Protein AF-A0A4Q3VGD2-F1 (afdb_monomer)

Sequence (176 aa):
MASGWFVARAGSGTGAAPGGQLGGGQAGMRIAYILAPRQRISLFGRVTAPLANKGGEAAIGIEWQPGQAPIRLAVERRIGMDGAPGGVGAGIVAGLYHETRGFHIDGYGQTGAIVRHRIDPYADGAIRITRAIKPGLSLGAGAWGGAQRGAERLDIGPSATLALGRLRLSLDCGIM

Secondary structure (DSSP, 8-state):
-EE---B----------TT--SSS-EEEEEEEEEEETTTTEEEEEEEEEESSSS--EEEEEEEE--TT-SEEEEEEEEEE-TT---EEEEEEEEEEEEEETTEEEEEEEEEEEEESSSEEEEEEEEEEEEEEEETTEEEEEEEEEEEETTEEEEEEEEEEEEEETTEEEEEE----

Solvent-accessible surface area (backbone atoms only — not comparable to full-atom values): 9058 Å² total; per-residue (Å²): 95,79,53,76,53,77,50,84,43,93,46,92,52,80,76,67,55,92,58,58,80,67,55,46,30,32,45,44,40,39,40,38,43,71,76,36,74,93,67,37,28,27,41,36,40,38,42,39,34,46,71,87,54,86,37,28,39,36,35,43,31,45,36,36,29,64,86,86,54,63,40,35,41,37,42,30,45,39,43,34,33,81,86,17,61,48,33,42,35,40,35,42,38,37,55,49,76,49,76,55,98,71,32,42,36,43,33,37,42,34,39,35,38,33,41,55,100,55,79,44,50,38,38,37,37,38,41,35,46,30,29,72,80,47,94,48,32,26,43,40,36,32,40,38,35,39,38,39,78,85,41,72,49,70,30,44,34,50,30,39,36,42,50,59,90,92,45,77,47,75,50,74,49,65,78,102

pLDDT: mean 78.04, std 16.74, range [25.31, 94.0]

Radius of gyration: 16.74 Å; Cα contacts (8 Å, |Δi|>4): 461; chains: 1; bounding box: 42×38×44 Å

Nearest PDB structures (foldseek):
  4n74-assembly1_A  TM=5.539E-01  e=1.854E-01  Escherichia coli BW2952
  3njt-assembly1_A  TM=5.105E-01  e=1.854E-01  Bordetella pertussis
  1e54-assembly1_A  TM=5.239E-01  e=5.874E-01  Delftia acidovorans
  3ohn-assembly1_A  TM=4.083E-01  e=2.483E+00  Escherichia coli

Mean predicted aligned error: 8.62 Å

Structure (mmCIF, N/CA/C/O backbone):
data_AF-A0A4Q3VGD2-F1
#
_entry.id   AF-A0A4Q3VGD2-F1
#
loop_
_atom_site.group_PDB
_atom_site.id
_atom_site.type_symbol
_atom_site.label_atom_id
_atom_site.label_alt_id
_atom_site.label_comp_id
_atom_site.label_asym_id
_atom_site.label_entity_id
_atom_site.label_seq_id
_atom_site.pdbx_PDB_ins_code
_atom_site.Cartn_x
_atom_site.Cartn_y
_atom_site.Cartn_z
_atom_site.occupancy
_atom_site.B_iso_or_equiv
_atom_site.auth_seq_id
_atom_site.auth_comp_id
_atom_site.auth_asym_id
_atom_site.auth_atom_id
_atom_site.pdbx_PDB_model_num
ATOM 1 N N . MET A 1 1 ? -0.259 15.768 0.387 1.00 47.81 1 MET A N 1
ATOM 2 C CA . MET A 1 1 ? -0.301 15.200 1.752 1.00 47.81 1 MET A CA 1
ATOM 3 C C . MET A 1 1 ? 0.811 14.164 1.838 1.00 47.81 1 MET A C 1
ATOM 5 O O . MET A 1 1 ? 0.775 13.209 1.076 1.00 47.81 1 MET A O 1
ATOM 9 N N . ALA A 1 2 ? 1.825 14.356 2.683 1.00 46.34 2 ALA A N 1
ATOM 10 C CA . ALA A 1 2 ? 2.907 13.375 2.829 1.00 46.34 2 ALA A CA 1
ATOM 11 C C . ALA A 1 2 ? 2.485 12.251 3.793 1.00 46.34 2 ALA A C 1
ATOM 13 O O . ALA A 1 2 ? 1.881 12.536 4.825 1.00 46.34 2 ALA A O 1
ATOM 14 N N . SER A 1 3 ? 2.778 10.990 3.458 1.00 50.53 3 SER A N 1
ATOM 15 C CA . SER A 1 3 ? 2.403 9.816 4.260 1.00 50.53 3 SER A CA 1
ATOM 16 C C . SER A 1 3 ? 3.556 8.806 4.302 1.00 50.53 3 SER A C 1
ATOM 18 O O . SER A 1 3 ? 3.701 7.990 3.394 1.00 50.53 3 SER A O 1
ATOM 20 N N . GLY A 1 4 ? 4.381 8.848 5.346 1.00 45.44 4 GLY A N 1
ATOM 21 C CA . GLY A 1 4 ? 5.405 7.826 5.573 1.00 45.44 4 GLY A CA 1
ATOM 22 C C . GLY A 1 4 ? 4.794 6.555 6.160 1.00 45.44 4 GLY A C 1
ATOM 23 O O . GLY A 1 4 ? 3.881 6.633 6.979 1.00 45.44 4 GLY A O 1
ATOM 24 N N . TRP A 1 5 ? 5.299 5.392 5.762 1.00 53.91 5 TRP A N 1
ATOM 25 C CA . TRP A 1 5 ? 4.995 4.126 6.421 1.00 53.91 5 TRP A CA 1
ATOM 26 C C . TRP A 1 5 ? 6.281 3.323 6.561 1.00 53.91 5 TRP A C 1
ATOM 28 O O . TRP A 1 5 ? 7.105 3.307 5.656 1.00 53.91 5 TRP A O 1
ATOM 38 N N . PHE A 1 6 ? 6.448 2.665 7.700 1.00 45.19 6 PHE A N 1
ATOM 39 C CA . PHE A 1 6 ? 7.583 1.799 7.989 1.00 45.19 6 PHE A CA 1
ATOM 40 C C . PHE A 1 6 ? 7.041 0.405 8.293 1.00 45.19 6 PHE A C 1
ATOM 42 O O . PHE A 1 6 ? 6.129 0.277 9.108 1.00 45.19 6 PHE A O 1
ATOM 49 N N . VAL A 1 7 ? 7.562 -0.629 7.628 1.00 51.75 7 VAL A N 1
ATOM 50 C CA . VAL A 1 7 ? 7.104 -2.016 7.809 1.00 51.75 7 VAL A CA 1
ATOM 51 C C . VAL A 1 7 ? 8.306 -2.915 8.081 1.00 51.75 7 VAL A C 1
ATOM 53 O O . VAL A 1 7 ? 8.875 -3.537 7.189 1.00 51.75 7 VAL A O 1
ATOM 56 N N . ALA A 1 8 ? 8.676 -3.045 9.351 1.00 44.56 8 ALA A N 1
ATOM 57 C CA . ALA A 1 8 ? 9.579 -4.109 9.767 1.00 44.56 8 ALA A CA 1
ATOM 58 C C . ALA A 1 8 ? 8.779 -5.410 9.919 1.00 44.56 8 ALA A C 1
ATOM 60 O O . ALA A 1 8 ? 7.970 -5.542 10.834 1.00 44.56 8 ALA A O 1
ATOM 61 N N . ARG A 1 9 ? 8.996 -6.372 9.017 1.00 49.00 9 ARG A N 1
ATOM 62 C CA . ARG A 1 9 ? 8.502 -7.748 9.166 1.00 49.00 9 ARG A CA 1
ATOM 63 C C . ARG A 1 9 ? 9.677 -8.661 9.499 1.00 49.00 9 ARG A C 1
ATOM 65 O O . ARG A 1 9 ? 10.625 -8.745 8.722 1.00 49.00 9 ARG A O 1
ATOM 72 N N . ALA A 1 10 ? 9.616 -9.319 10.656 1.00 34.38 10 ALA A N 1
ATOM 73 C CA . ALA A 1 10 ? 10.522 -10.411 10.986 1.00 34.38 10 ALA A CA 1
ATOM 74 C C . ALA A 1 10 ? 10.084 -11.636 10.174 1.00 34.38 10 ALA A C 1
ATOM 76 O O . ALA A 1 10 ? 9.013 -12.188 10.401 1.00 34.38 10 ALA A O 1
ATOM 77 N N . GLY A 1 11 ? 10.872 -12.007 9.171 1.00 34.72 11 GLY A N 1
ATOM 78 C CA . GLY A 1 11 ? 10.614 -13.170 8.334 1.00 34.72 11 GLY A CA 1
ATOM 79 C C . GLY A 1 11 ? 11.902 -13.630 7.672 1.00 34.72 11 GLY A C 1
ATOM 80 O O . GLY A 1 11 ? 12.603 -12.838 7.042 1.00 34.72 11 GLY A O 1
ATOM 81 N N . SER A 1 12 ? 12.221 -14.911 7.827 1.00 31.58 12 SER A N 1
ATOM 82 C CA . SER A 1 12 ? 13.323 -15.598 7.152 1.00 31.58 12 SER A CA 1
ATOM 83 C C . SER A 1 12 ? 12.895 -16.060 5.753 1.00 31.58 12 SER A C 1
ATOM 85 O O . SER A 1 12 ? 12.980 -17.241 5.430 1.00 31.58 12 SER A O 1
ATOM 87 N N . GLY A 1 13 ? 12.372 -15.144 4.931 1.00 29.75 13 GLY A N 1
ATOM 88 C CA . GLY A 1 13 ? 11.980 -15.453 3.557 1.00 29.75 13 GLY A CA 1
ATOM 89 C C . GLY A 1 13 ? 13.202 -15.538 2.641 1.00 29.75 13 GLY A C 1
ATOM 90 O O . GLY A 1 13 ? 13.803 -14.510 2.312 1.00 29.75 13 GLY A O 1
ATOM 91 N N . THR A 1 14 ? 13.565 -16.755 2.238 1.00 28.91 14 THR A N 1
ATOM 92 C CA . THR A 1 14 ? 14.572 -17.068 1.217 1.00 28.91 14 THR A CA 1
ATOM 93 C C . THR A 1 14 ? 13.943 -17.126 -0.187 1.00 28.91 14 THR A C 1
ATOM 95 O O . THR A 1 14 ? 13.116 -17.985 -0.463 1.00 28.91 14 THR A O 1
ATOM 98 N N . GLY A 1 15 ? 14.411 -16.250 -1.093 1.00 28.72 15 GLY A N 1
ATOM 99 C CA . GLY A 1 15 ? 14.310 -16.371 -2.566 1.00 28.72 15 GLY A CA 1
ATOM 100 C C . GLY A 1 15 ? 13.007 -15.893 -3.244 1.00 28.72 15 GLY A C 1
ATOM 101 O O . GLY A 1 15 ? 11.970 -15.791 -2.610 1.00 28.72 15 GLY A O 1
ATOM 102 N N . ALA A 1 16 ? 12.960 -15.578 -4.547 1.00 32.38 16 ALA A N 1
ATOM 103 C CA . ALA A 1 16 ? 14.003 -15.387 -5.560 1.00 32.38 16 ALA A CA 1
ATOM 104 C C . ALA A 1 16 ? 13.399 -14.699 -6.813 1.00 32.38 16 ALA A C 1
ATOM 106 O O . ALA A 1 16 ? 12.636 -15.307 -7.555 1.00 32.38 16 ALA A O 1
ATOM 107 N N . ALA A 1 17 ? 13.771 -13.442 -7.069 1.00 25.31 17 ALA A N 1
ATOM 108 C CA . ALA A 1 17 ? 13.751 -12.793 -8.386 1.00 25.31 17 ALA A CA 1
ATOM 109 C C . ALA A 1 17 ? 14.705 -11.583 -8.330 1.00 25.31 17 ALA A C 1
ATOM 111 O O . ALA A 1 17 ? 14.801 -10.953 -7.269 1.00 25.31 17 ALA A O 1
ATOM 112 N N . PRO A 1 18 ? 15.417 -11.214 -9.414 1.00 26.66 18 PRO A N 1
ATOM 113 C CA . PRO A 1 18 ? 16.214 -9.992 -9.421 1.00 26.66 18 PRO A CA 1
ATOM 114 C C . PRO A 1 18 ? 15.287 -8.794 -9.160 1.00 26.66 18 PRO A C 1
ATOM 116 O O . PRO A 1 18 ? 14.438 -8.473 -9.990 1.00 26.66 18 PRO A O 1
ATOM 119 N N . GLY A 1 19 ? 15.424 -8.146 -8.001 1.00 37.56 19 GLY A N 1
ATOM 120 C CA . GLY A 1 19 ? 14.721 -6.895 -7.689 1.00 37.56 19 GLY A CA 1
ATOM 121 C C . GLY A 1 19 ? 13.425 -6.975 -6.884 1.00 37.56 19 GLY A C 1
ATOM 122 O O . GLY A 1 19 ? 12.655 -6.020 -6.940 1.00 37.56 19 GLY A O 1
ATOM 123 N N . GLY A 1 20 ? 13.153 -8.046 -6.136 1.00 41.47 20 GLY A N 1
ATOM 124 C CA . GLY A 1 20 ? 11.999 -8.042 -5.231 1.00 41.47 20 GLY A CA 1
ATOM 125 C C . GLY A 1 20 ? 12.058 -9.118 -4.159 1.00 41.47 20 GLY A C 1
ATOM 126 O O . GLY A 1 20 ? 11.982 -10.304 -4.466 1.00 41.47 20 GLY A O 1
ATOM 127 N N . GLN A 1 21 ? 12.153 -8.705 -2.893 1.00 46.84 21 GLN A N 1
ATOM 128 C CA . GLN A 1 21 ? 11.996 -9.607 -1.754 1.00 46.84 21 GLN A CA 1
ATOM 129 C C . GLN A 1 21 ? 10.523 -9.629 -1.328 1.00 46.84 21 GLN A C 1
ATOM 131 O O . GLN A 1 21 ? 10.002 -8.621 -0.850 1.00 46.84 21 GLN A O 1
ATOM 136 N N . LEU A 1 22 ? 9.866 -10.781 -1.471 1.00 48.88 22 LEU A N 1
ATOM 137 C CA . LEU A 1 22 ? 8.623 -11.077 -0.763 1.00 48.88 22 LEU A CA 1
ATOM 138 C C . LEU A 1 22 ? 8.994 -11.692 0.588 1.00 48.88 22 LEU A C 1
ATOM 140 O O . LEU A 1 22 ? 9.633 -12.736 0.648 1.00 48.88 22 LEU A O 1
ATOM 144 N N . GLY A 1 23 ? 8.621 -11.028 1.682 1.00 46.47 23 GLY A N 1
ATOM 145 C CA . GLY A 1 23 ? 8.708 -11.624 3.016 1.00 46.47 23 GLY A CA 1
ATOM 146 C C . GLY A 1 23 ? 9.955 -11.345 3.859 1.00 46.47 23 GLY A C 1
ATOM 147 O O . GLY A 1 23 ? 10.091 -11.971 4.906 1.00 46.47 23 GLY A O 1
ATOM 148 N N . GLY A 1 24 ? 10.816 -10.404 3.459 1.00 56.59 24 GLY A N 1
ATOM 149 C CA . GLY A 1 24 ? 11.869 -9.851 4.323 1.00 56.59 24 GLY A CA 1
ATOM 150 C C . GLY A 1 24 ? 11.514 -8.479 4.891 1.00 56.59 24 GLY A C 1
ATOM 151 O O . GLY A 1 24 ? 10.606 -7.807 4.400 1.00 56.59 24 GLY A O 1
ATOM 152 N N . GLY A 1 25 ? 12.246 -8.046 5.918 1.00 63.41 25 GLY A N 1
ATOM 153 C CA . GLY A 1 25 ? 12.090 -6.709 6.487 1.00 63.41 25 GLY A CA 1
ATOM 154 C C . GLY A 1 25 ? 12.463 -5.616 5.478 1.00 63.41 25 GLY A C 1
ATOM 155 O O . GLY A 1 25 ? 13.516 -5.694 4.843 1.00 63.41 25 GLY A O 1
ATOM 156 N N . GLN A 1 26 ? 11.612 -4.597 5.328 1.00 67.88 26 GLN A N 1
ATOM 157 C CA . GLN A 1 26 ? 11.801 -3.506 4.367 1.00 67.88 26 GLN A CA 1
ATOM 158 C C . GLN A 1 26 ? 11.498 -2.153 5.013 1.00 67.88 26 GLN A C 1
ATOM 160 O O . GLN A 1 26 ? 10.494 -1.977 5.695 1.00 67.88 26 GLN A O 1
ATOM 165 N N . ALA A 1 27 ? 12.343 -1.163 4.763 1.00 71.75 27 ALA A N 1
ATOM 166 C CA . ALA A 1 27 ? 12.047 0.223 5.094 1.00 71.75 27 ALA A CA 1
ATOM 167 C C . ALA A 1 27 ? 11.558 0.947 3.841 1.00 71.75 27 ALA A C 1
ATOM 169 O O . ALA A 1 27 ? 12.038 0.690 2.736 1.00 71.75 27 ALA A O 1
ATOM 170 N N . GLY A 1 28 ? 10.614 1.868 4.000 1.00 73.38 28 GLY A N 1
ATOM 171 C CA . GLY A 1 28 ? 10.108 2.642 2.881 1.00 73.38 28 GLY A CA 1
ATOM 172 C C . GLY A 1 28 ? 9.639 4.028 3.278 1.00 73.38 28 GLY A C 1
ATOM 173 O O . GLY A 1 28 ? 9.420 4.336 4.445 1.00 73.38 28 GLY A O 1
ATOM 174 N N . MET A 1 29 ? 9.494 4.882 2.278 1.00 76.81 29 MET A N 1
ATOM 175 C CA . MET A 1 29 ? 8.855 6.182 2.393 1.00 76.81 29 MET A CA 1
ATOM 176 C C . MET A 1 29 ? 8.022 6.414 1.142 1.00 76.81 29 MET A C 1
ATOM 178 O O . MET A 1 29 ? 8.460 6.105 0.035 1.00 76.81 29 MET A O 1
ATOM 182 N N . ARG A 1 30 ? 6.833 6.996 1.309 1.00 81.69 30 ARG A N 1
ATOM 183 C CA . ARG A 1 30 ? 5.980 7.424 0.203 1.00 81.69 30 ARG A CA 1
ATOM 184 C C . ARG A 1 30 ? 5.532 8.865 0.414 1.00 81.69 30 ARG A C 1
ATOM 186 O O . ARG A 1 30 ? 5.159 9.273 1.508 1.00 81.69 30 ARG A O 1
ATOM 193 N N . ILE A 1 31 ? 5.536 9.649 -0.648 1.00 79.62 31 ILE A N 1
ATOM 194 C CA . ILE A 1 31 ? 5.048 11.026 -0.655 1.00 79.62 31 ILE A CA 1
ATOM 195 C C . ILE A 1 31 ? 4.028 11.133 -1.778 1.00 79.62 31 ILE A C 1
ATOM 197 O O . ILE A 1 31 ? 4.290 10.661 -2.878 1.00 79.62 31 ILE A O 1
ATOM 201 N N . ALA A 1 32 ? 2.872 11.740 -1.505 1.00 83.75 32 ALA A N 1
ATOM 202 C CA . ALA A 1 32 ? 1.851 11.992 -2.513 1.00 83.75 32 ALA A CA 1
ATOM 203 C C . ALA A 1 32 ? 1.429 13.467 -2.544 1.00 83.75 32 ALA A C 1
ATOM 205 O O . ALA A 1 32 ? 1.188 14.118 -1.519 1.00 83.75 32 ALA A O 1
ATOM 206 N N . TYR A 1 33 ? 1.298 13.993 -3.750 1.00 84.94 33 TYR A N 1
ATOM 207 C CA . TYR A 1 33 ? 0.853 15.342 -4.037 1.00 84.94 33 TYR A CA 1
ATOM 208 C C . TYR A 1 33 ? -0.426 15.282 -4.868 1.00 84.94 33 TYR A C 1
ATOM 210 O O . TYR A 1 33 ? -0.453 14.654 -5.922 1.00 84.94 33 TYR A O 1
ATOM 218 N N . ILE A 1 34 ? -1.497 15.912 -4.385 1.00 88.50 34 ILE A N 1
ATOM 219 C CA . ILE A 1 34 ? -2.777 15.935 -5.098 1.00 88.50 34 ILE A CA 1
ATOM 220 C C . ILE A 1 34 ? -2.643 16.964 -6.217 1.00 88.50 34 ILE A C 1
ATOM 222 O O . ILE A 1 34 ? -2.565 18.157 -5.939 1.00 88.50 34 ILE A O 1
ATOM 226 N N . LEU A 1 35 ? -2.607 16.494 -7.462 1.00 90.19 35 LEU A N 1
ATOM 227 C CA . LEU A 1 35 ? -2.440 17.349 -8.634 1.00 90.19 35 LEU A CA 1
ATOM 228 C C . LEU A 1 35 ? -3.776 17.962 -9.059 1.00 90.19 35 LEU A C 1
ATOM 230 O O . LEU A 1 35 ? -3.855 19.147 -9.364 1.00 90.19 35 LEU A O 1
ATOM 234 N N . ALA A 1 36 ? -4.836 17.152 -9.049 1.00 91.38 36 ALA A N 1
ATOM 235 C CA . ALA A 1 36 ? -6.164 17.571 -9.476 1.00 91.38 36 ALA A CA 1
ATOM 236 C C . ALA A 1 36 ? -7.217 17.027 -8.492 1.00 91.38 36 ALA A C 1
ATOM 238 O O . ALA A 1 36 ? -7.687 15.897 -8.652 1.00 91.38 36 ALA A O 1
ATOM 239 N N . PRO A 1 37 ? -7.586 17.794 -7.444 1.00 86.88 37 PRO A N 1
ATOM 240 C CA . PRO A 1 37 ? -8.462 17.314 -6.372 1.00 86.88 37 PRO A CA 1
ATOM 241 C C . PRO A 1 37 ? -9.861 16.907 -6.847 1.00 86.88 37 PRO A C 1
ATOM 243 O O . PRO A 1 37 ? -10.397 15.907 -6.375 1.00 86.88 37 PRO A O 1
ATOM 246 N N . ARG A 1 38 ? -10.441 17.645 -7.808 1.00 89.81 38 ARG A N 1
ATOM 247 C CA . ARG A 1 38 ? -11.770 17.344 -8.375 1.00 89.81 38 ARG A CA 1
ATOM 248 C C . ARG A 1 38 ? -11.777 16.020 -9.142 1.00 89.81 38 ARG A C 1
ATOM 250 O O . ARG A 1 38 ? -12.729 15.258 -9.041 1.00 89.81 38 ARG A O 1
ATOM 257 N N . GLN A 1 39 ? -10.696 15.742 -9.865 1.00 90.31 39 GLN A N 1
ATOM 258 C CA . GLN A 1 39 ? -10.491 14.526 -10.653 1.00 90.31 39 GLN A CA 1
ATOM 259 C C . GLN A 1 39 ? -9.850 13.393 -9.836 1.00 90.31 39 GLN A C 1
ATOM 261 O O . GLN A 1 39 ? -9.703 12.284 -10.345 1.00 90.31 39 GLN A O 1
ATOM 266 N N . ARG A 1 40 ? -9.465 13.670 -8.581 1.00 88.38 40 ARG A N 1
ATOM 267 C CA . ARG A 1 40 ? -8.776 12.753 -7.660 1.00 88.38 40 ARG A CA 1
ATOM 268 C C . ARG A 1 40 ? -7.521 12.127 -8.271 1.00 88.38 40 ARG A C 1
ATOM 270 O O . ARG A 1 40 ? -7.273 10.930 -8.129 1.00 88.38 40 ARG A O 1
ATOM 277 N N . ILE A 1 41 ? -6.733 12.961 -8.945 1.00 90.38 41 ILE A N 1
ATOM 278 C CA . ILE A 1 41 ? -5.438 12.583 -9.513 1.00 90.38 41 ILE A CA 1
ATOM 279 C C . ILE A 1 41 ? -4.332 13.065 -8.577 1.00 90.38 41 ILE A C 1
ATOM 281 O O . ILE A 1 41 ? -4.328 14.225 -8.151 1.00 90.38 41 ILE A O 1
ATOM 285 N N . SER A 1 42 ? -3.390 12.180 -8.262 1.00 89.00 42 SER A N 1
ATOM 286 C CA . SER A 1 42 ? -2.231 12.473 -7.417 1.00 89.00 42 SER A CA 1
ATOM 287 C C . SER A 1 42 ? -0.941 11.998 -8.072 1.00 89.00 42 SER A C 1
ATOM 289 O O . SER A 1 42 ? -0.905 10.933 -8.673 1.00 89.00 42 SER A O 1
ATOM 291 N N . LEU A 1 43 ? 0.131 12.765 -7.917 1.00 89.88 43 LEU A N 1
ATOM 292 C CA . LEU A 1 43 ? 1.490 12.305 -8.174 1.00 89.88 43 LEU A CA 1
ATOM 293 C C . LEU A 1 43 ? 2.028 11.674 -6.890 1.00 89.88 43 LEU A C 1
ATOM 295 O O . LEU A 1 43 ? 1.798 12.209 -5.805 1.00 89.88 43 LEU A O 1
ATOM 299 N N . PHE A 1 44 ? 2.765 10.577 -6.983 1.00 86.38 44 PHE A N 1
ATOM 300 C CA . PHE A 1 44 ? 3.460 10.007 -5.841 1.00 86.38 44 PHE A CA 1
ATOM 301 C C . PHE A 1 44 ? 4.905 9.657 -6.171 1.00 86.38 44 PHE A C 1
ATOM 303 O O . PHE A 1 44 ? 5.241 9.308 -7.298 1.00 86.38 44 PHE A O 1
ATOM 310 N N . GLY A 1 45 ? 5.749 9.733 -5.150 1.00 85.19 45 GLY A N 1
ATOM 311 C CA . GLY A 1 45 ? 7.092 9.176 -5.142 1.00 85.19 45 GLY A CA 1
ATOM 312 C C . GLY A 1 45 ? 7.215 8.193 -3.987 1.00 85.19 45 GLY A C 1
ATOM 313 O O . GLY A 1 45 ? 6.677 8.439 -2.905 1.00 85.19 45 GLY A O 1
ATOM 314 N N . ARG A 1 46 ? 7.909 7.079 -4.193 1.00 84.06 46 ARG A N 1
ATOM 315 C CA . ARG A 1 46 ? 8.253 6.138 -3.129 1.00 84.06 46 ARG A CA 1
ATOM 316 C C . ARG A 1 46 ? 9.700 5.699 -3.234 1.00 84.06 46 ARG A C 1
ATOM 318 O O . ARG A 1 46 ? 10.243 5.600 -4.326 1.00 84.06 46 ARG A O 1
ATOM 325 N N . VAL A 1 47 ? 10.291 5.408 -2.090 1.00 83.75 47 VAL A N 1
ATOM 326 C CA . VAL A 1 47 ? 11.594 4.762 -1.974 1.00 83.75 47 VAL A CA 1
ATOM 327 C C . VAL A 1 47 ? 11.426 3.601 -1.014 1.00 83.75 47 VAL A C 1
ATOM 329 O O . VAL A 1 47 ? 10.796 3.75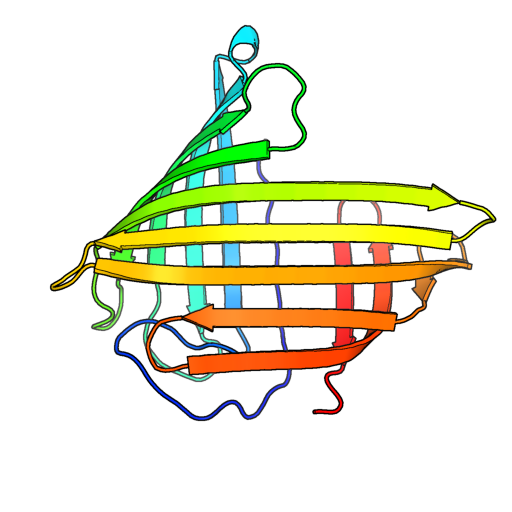6 0.029 1.00 83.75 47 VAL A O 1
ATOM 332 N N . THR A 1 48 ? 11.951 2.443 -1.377 1.00 79.31 48 THR A N 1
ATOM 333 C CA . THR A 1 48 ? 11.908 1.218 -0.581 1.00 79.31 48 THR A CA 1
ATOM 334 C C . THR A 1 48 ? 13.281 0.571 -0.586 1.00 79.31 48 THR A C 1
ATOM 336 O O . THR A 1 48 ? 13.898 0.462 -1.643 1.00 79.31 48 THR A O 1
ATOM 339 N N . ALA A 1 49 ? 13.753 0.132 0.575 1.00 78.69 49 ALA A N 1
ATOM 340 C CA . ALA A 1 49 ? 15.026 -0.549 0.740 1.00 78.69 49 ALA A CA 1
ATOM 341 C C . ALA A 1 49 ? 14.842 -1.810 1.605 1.00 78.69 49 ALA A C 1
ATOM 343 O O . ALA A 1 49 ? 14.205 -1.737 2.662 1.00 78.69 49 ALA A O 1
ATOM 344 N N . PRO A 1 50 ? 15.377 -2.968 1.185 1.00 73.75 50 PRO A N 1
ATOM 345 C CA . PRO A 1 50 ? 15.468 -4.136 2.052 1.00 73.75 50 PRO A CA 1
ATOM 346 C C . PRO A 1 50 ? 16.385 -3.852 3.252 1.00 73.75 50 PRO A C 1
ATOM 348 O O . PRO A 1 50 ? 17.391 -3.164 3.120 1.00 73.75 50 PRO A O 1
ATOM 351 N N . LEU A 1 51 ? 16.033 -4.374 4.432 1.00 70.44 51 LEU A N 1
ATOM 352 C CA . LEU A 1 51 ? 16.797 -4.150 5.669 1.00 70.44 51 LEU A CA 1
ATOM 353 C C . LEU A 1 51 ? 18.055 -5.027 5.769 1.00 70.44 51 LEU A C 1
ATOM 355 O O . LEU A 1 51 ? 19.019 -4.629 6.413 1.00 70.44 51 LEU A O 1
ATOM 359 N N . ALA A 1 52 ? 18.040 -6.219 5.167 1.00 66.56 52 ALA A N 1
ATOM 360 C CA . ALA A 1 52 ? 19.117 -7.209 5.301 1.00 66.56 52 ALA A CA 1
ATOM 361 C C . ALA A 1 52 ? 19.9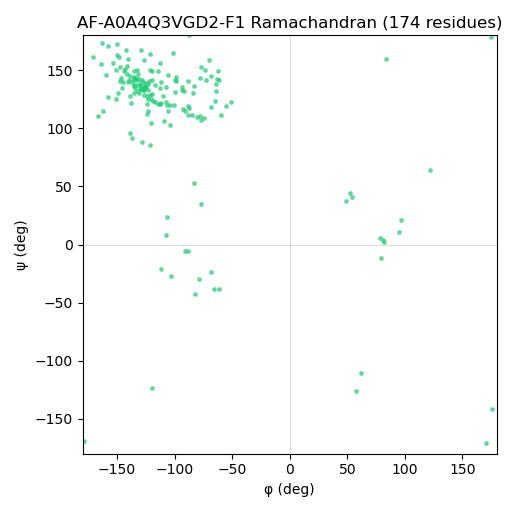18 -7.449 4.009 1.00 66.56 52 ALA A C 1
ATOM 363 O O . ALA A 1 52 ? 21.041 -7.939 4.064 1.00 66.56 52 ALA A O 1
ATOM 364 N N . ASN A 1 53 ? 19.353 -7.116 2.847 1.00 66.56 53 ASN A N 1
ATOM 365 C CA . ASN A 1 53 ? 19.934 -7.406 1.535 1.00 66.56 53 ASN A CA 1
ATOM 366 C C . ASN A 1 53 ? 20.156 -6.114 0.740 1.00 66.56 53 ASN A C 1
ATOM 368 O O . ASN A 1 53 ? 19.572 -5.080 1.052 1.00 66.56 53 ASN A O 1
ATOM 372 N N . LYS A 1 54 ? 20.968 -6.182 -0.321 1.00 66.31 54 LYS A N 1
ATOM 373 C CA . LYS A 1 54 ? 21.076 -5.109 -1.325 1.00 66.31 54 LYS A CA 1
ATOM 374 C C . LYS A 1 54 ? 19.867 -5.139 -2.271 1.00 66.31 54 LYS A C 1
ATOM 376 O O . LYS A 1 54 ? 19.297 -6.206 -2.492 1.00 66.31 54 LYS A O 1
ATOM 381 N N . GLY A 1 55 ? 19.505 -3.990 -2.848 1.00 68.75 55 GLY A N 1
ATOM 382 C CA . GLY A 1 55 ? 18.460 -3.898 -3.878 1.00 68.75 55 GLY A CA 1
ATOM 383 C C . GLY A 1 55 ? 17.311 -2.960 -3.519 1.00 68.75 55 GLY A C 1
ATOM 384 O O . GLY A 1 55 ? 16.171 -3.400 -3.364 1.00 68.75 55 GLY A O 1
ATOM 385 N N . GLY A 1 56 ? 17.606 -1.666 -3.382 1.00 76.62 56 GLY A N 1
ATOM 386 C CA . GLY A 1 56 ? 16.577 -0.639 -3.222 1.00 76.62 56 GLY A CA 1
ATOM 387 C C . GLY A 1 56 ? 15.763 -0.411 -4.500 1.00 76.62 56 GLY A C 1
ATOM 388 O O . GLY A 1 56 ? 16.208 -0.689 -5.609 1.00 76.62 56 GLY A O 1
ATOM 389 N N . GLU A 1 57 ? 14.565 0.143 -4.359 1.00 82.19 57 GLU A N 1
ATOM 390 C CA . GLU A 1 57 ? 13.737 0.587 -5.480 1.00 82.19 57 GLU A CA 1
ATOM 391 C C . GLU A 1 57 ? 13.165 1.967 -5.157 1.00 82.19 57 GLU A C 1
ATOM 393 O O . GLU A 1 57 ? 12.600 2.191 -4.087 1.00 82.19 57 GLU A O 1
ATOM 398 N N . ALA A 1 58 ? 13.313 2.900 -6.088 1.00 86.88 58 ALA A N 1
ATOM 399 C CA . ALA A 1 58 ? 12.595 4.160 -6.091 1.00 86.88 58 ALA A CA 1
ATOM 400 C C . ALA A 1 58 ? 11.521 4.089 -7.174 1.00 86.88 58 ALA A C 1
ATOM 402 O O . ALA A 1 58 ? 11.722 3.471 -8.216 1.00 86.88 58 ALA A O 1
ATOM 403 N N . ALA A 1 59 ? 10.377 4.719 -6.963 1.00 87.19 59 ALA A N 1
ATOM 404 C CA . ALA A 1 59 ? 9.377 4.846 -8.005 1.00 87.19 59 ALA A CA 1
ATOM 405 C C . ALA A 1 59 ? 8.713 6.214 -7.967 1.00 87.19 59 ALA A C 1
ATOM 407 O O . ALA A 1 59 ? 8.518 6.794 -6.900 1.00 87.19 59 ALA A O 1
ATOM 408 N N . ILE A 1 60 ? 8.353 6.707 -9.145 1.00 91.62 60 ILE A N 1
ATOM 409 C CA . ILE A 1 60 ? 7.517 7.891 -9.317 1.00 91.62 60 ILE A CA 1
ATOM 410 C C . ILE A 1 60 ? 6.332 7.516 -10.192 1.00 91.62 60 ILE A C 1
ATOM 412 O O . ILE A 1 60 ? 6.492 6.815 -11.190 1.00 91.62 60 ILE A O 1
ATOM 416 N N . GLY A 1 61 ? 5.138 7.949 -9.817 1.00 90.19 61 GLY A N 1
ATOM 417 C CA . GLY A 1 61 ? 3.931 7.531 -10.502 1.00 90.19 61 GLY A CA 1
ATOM 418 C C . GLY A 1 61 ? 2.767 8.478 -10.322 1.00 90.19 61 GLY A C 1
ATOM 419 O O . GLY A 1 61 ? 2.807 9.417 -9.528 1.00 90.19 61 GLY A O 1
ATOM 420 N N . ILE A 1 62 ? 1.722 8.208 -11.089 1.00 91.12 62 ILE A N 1
ATOM 421 C CA . ILE A 1 62 ? 0.441 8.895 -11.014 1.00 91.12 62 ILE A CA 1
ATOM 422 C C . ILE A 1 62 ? -0.588 7.893 -10.508 1.00 91.12 62 ILE A C 1
ATOM 424 O O . ILE A 1 62 ? -0.647 6.755 -10.968 1.00 91.12 62 ILE A O 1
ATOM 428 N N . GLU A 1 63 ? -1.398 8.339 -9.560 1.00 91.25 63 GLU A N 1
ATOM 429 C CA . GLU A 1 63 ? -2.564 7.642 -9.045 1.00 91.25 63 GLU A CA 1
ATOM 430 C C . GLU A 1 63 ? -3.835 8.379 -9.453 1.00 91.25 63 GLU A C 1
ATOM 432 O O . GLU A 1 63 ? -3.912 9.608 -9.375 1.00 91.25 63 GLU A O 1
ATOM 437 N N . TRP A 1 64 ? -4.855 7.618 -9.824 1.00 91.31 64 TRP A N 1
ATOM 438 C CA . TRP A 1 64 ? -6.182 8.115 -10.143 1.00 91.31 64 TRP A CA 1
ATOM 439 C C . TRP A 1 64 ? -7.248 7.306 -9.406 1.00 91.31 64 TRP A C 1
ATOM 441 O O . TRP A 1 64 ? -7.253 6.076 -9.451 1.00 91.31 64 TRP A O 1
ATOM 451 N N . GLN A 1 65 ? -8.167 8.000 -8.735 1.00 90.50 65 GLN A N 1
ATOM 452 C CA . GLN A 1 65 ? -9.336 7.393 -8.103 1.00 90.50 65 GLN A CA 1
ATOM 453 C C . GLN A 1 65 ? -10.615 7.763 -8.879 1.00 90.50 65 GLN A C 1
ATOM 455 O O . GLN A 1 65 ? -11.072 8.906 -8.774 1.00 90.50 65 GLN A O 1
ATOM 460 N N . PRO A 1 66 ? -11.223 6.832 -9.637 1.00 88.25 66 PRO A N 1
ATOM 461 C CA . PRO A 1 66 ? -12.444 7.105 -10.388 1.00 88.25 66 PRO A CA 1
ATOM 462 C C . PRO A 1 66 ? -13.646 7.337 -9.461 1.00 88.25 66 PRO A C 1
ATOM 464 O O . PRO A 1 66 ? -14.072 6.453 -8.716 1.00 88.25 66 PRO A O 1
ATOM 467 N N . GLY A 1 67 ? -14.232 8.535 -9.535 1.00 87.00 67 GLY A N 1
ATOM 468 C CA . GLY A 1 67 ? -15.450 8.885 -8.800 1.00 87.00 67 GLY A CA 1
ATOM 469 C C . GLY A 1 67 ? -15.305 8.716 -7.283 1.00 87.00 67 GLY A C 1
ATOM 470 O O . GLY A 1 67 ? -14.407 9.289 -6.66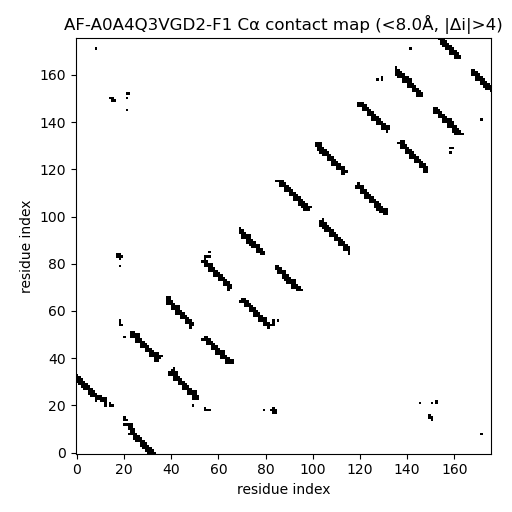7 1.00 87.00 67 GLY A O 1
ATOM 471 N N . GLN A 1 68 ? -16.214 7.950 -6.675 1.00 83.00 68 GLN A N 1
ATOM 472 C CA . GLN A 1 68 ? -16.174 7.586 -5.250 1.00 83.00 68 GLN A CA 1
ATOM 473 C C . GLN A 1 68 ? -15.796 6.117 -5.020 1.00 83.00 68 GLN A C 1
ATOM 475 O O . GLN A 1 68 ? -15.864 5.641 -3.888 1.00 83.00 68 GLN A O 1
ATOM 480 N N . ALA A 1 69 ? -15.397 5.389 -6.069 1.00 83.81 69 ALA A N 1
ATOM 481 C CA . ALA A 1 69 ? -15.041 3.986 -5.928 1.00 83.81 69 ALA A CA 1
ATOM 482 C C . ALA A 1 69 ? -13.849 3.842 -4.962 1.00 83.81 69 ALA A C 1
ATOM 484 O O . ALA A 1 69 ? -12.912 4.652 -5.018 1.00 83.81 69 ALA A O 1
ATOM 485 N N . PRO A 1 70 ? -13.825 2.813 -4.097 1.00 83.31 70 PRO A N 1
ATOM 486 C CA . PRO A 1 70 ? -12.707 2.544 -3.193 1.00 83.31 70 PRO A CA 1
ATOM 487 C C . PRO A 1 70 ? -11.520 1.894 -3.931 1.00 83.31 70 PRO A C 1
ATOM 489 O O . PRO A 1 70 ? -10.819 1.045 -3.387 1.00 83.31 70 PRO A O 1
ATOM 492 N N . ILE A 1 71 ? -11.313 2.283 -5.191 1.00 85.12 71 ILE A N 1
ATOM 493 C CA . ILE A 1 71 ? -10.348 1.719 -6.130 1.00 85.12 71 ILE A CA 1
ATOM 494 C C . ILE A 1 71 ? -9.428 2.846 -6.598 1.00 85.12 71 ILE A C 1
ATOM 496 O O . ILE A 1 71 ? -9.881 3.956 -6.871 1.00 85.12 71 ILE A O 1
ATOM 500 N N . ARG A 1 72 ? -8.133 2.568 -6.702 1.00 87.12 72 ARG A N 1
ATOM 501 C CA . ARG A 1 72 ? -7.111 3.469 -7.229 1.00 87.12 72 ARG A CA 1
ATOM 502 C C . ARG A 1 72 ? -6.341 2.768 -8.329 1.00 87.12 72 ARG A C 1
ATOM 504 O O . ARG A 1 72 ? -5.846 1.665 -8.137 1.00 87.12 72 ARG A O 1
ATOM 511 N N . LEU A 1 73 ? -6.233 3.433 -9.464 1.00 89.75 73 LEU A N 1
ATOM 512 C CA . LEU A 1 73 ? -5.394 3.035 -10.582 1.00 89.75 73 LEU A CA 1
ATOM 513 C C . LEU A 1 73 ? -4.058 3.751 -10.438 1.00 89.75 73 LEU A C 1
ATOM 515 O O . LEU A 1 73 ? -4.040 4.953 -10.182 1.00 89.75 73 LEU A O 1
ATOM 519 N N . ALA A 1 74 ? -2.957 3.030 -10.590 1.00 89.81 74 ALA A N 1
ATOM 520 C CA . ALA A 1 74 ? -1.620 3.588 -10.491 1.00 89.81 74 ALA A CA 1
ATOM 521 C C . ALA A 1 74 ? -0.781 3.180 -11.698 1.00 89.81 74 ALA A C 1
ATOM 523 O O . ALA A 1 74 ? -0.790 2.021 -12.113 1.00 89.81 74 ALA A O 1
ATOM 524 N N . VAL A 1 75 ? -0.022 4.134 -12.226 1.00 92.88 75 VAL A N 1
ATOM 525 C CA . VAL A 1 75 ? 1.054 3.880 -13.185 1.00 92.88 75 VAL A CA 1
ATOM 526 C C . VAL A 1 75 ? 2.323 4.484 -12.612 1.00 92.88 75 VAL A C 1
ATOM 528 O O . VAL A 1 75 ? 2.334 5.652 -12.229 1.00 92.88 75 VAL A O 1
ATOM 531 N N . GLU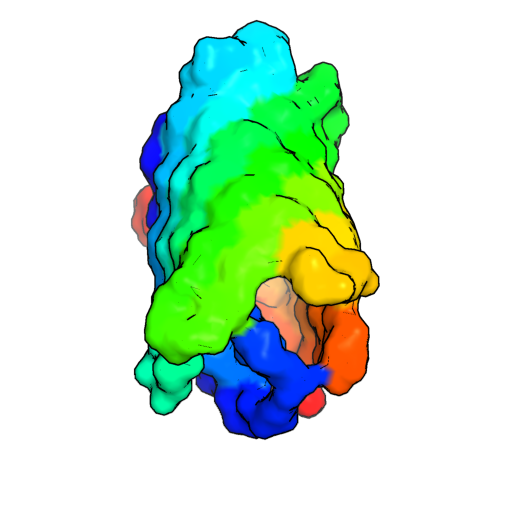 A 1 76 ? 3.390 3.698 -12.539 1.00 89.38 76 GLU A N 1
ATOM 532 C CA . GLU A 1 76 ? 4.654 4.104 -11.935 1.00 89.38 76 GLU A CA 1
ATOM 533 C C . GLU A 1 76 ? 5.859 3.714 -12.783 1.00 89.38 76 GLU A C 1
ATOM 535 O O . GLU A 1 76 ? 5.930 2.638 -13.373 1.00 89.38 76 GLU A O 1
ATOM 540 N N . ARG A 1 77 ? 6.864 4.583 -12.799 1.00 92.62 77 ARG A N 1
ATOM 541 C CA . ARG A 1 77 ? 8.205 4.267 -13.269 1.00 92.62 77 ARG A CA 1
ATOM 542 C C . ARG A 1 77 ? 9.031 3.825 -12.070 1.00 92.62 77 ARG A C 1
ATOM 544 O O . ARG A 1 77 ? 9.274 4.619 -11.167 1.00 92.62 77 ARG A O 1
ATOM 551 N N . ARG A 1 78 ? 9.474 2.572 -12.089 1.00 88.88 78 ARG A N 1
ATOM 552 C CA . ARG A 1 78 ? 10.368 1.962 -11.103 1.00 88.88 78 ARG A CA 1
ATOM 553 C C . ARG A 1 78 ? 11.817 2.118 -11.541 1.00 88.88 78 ARG A C 1
ATOM 555 O O . ARG A 1 78 ? 12.179 1.816 -12.679 1.00 88.88 78 ARG A O 1
ATOM 562 N N . ILE A 1 79 ? 12.638 2.562 -10.611 1.00 88.50 79 ILE A N 1
ATOM 563 C CA . ILE A 1 79 ? 14.066 2.796 -10.738 1.00 88.50 79 ILE A CA 1
ATOM 564 C C . ILE A 1 79 ? 14.710 1.887 -9.699 1.00 88.50 79 ILE A C 1
ATOM 566 O O . ILE A 1 79 ? 14.618 2.136 -8.497 1.00 88.50 79 ILE A O 1
ATOM 570 N N . GLY A 1 80 ? 15.298 0.791 -10.162 1.00 84.44 80 GLY A N 1
ATOM 571 C CA . GLY A 1 80 ? 16.052 -0.083 -9.281 1.00 84.44 80 GLY A CA 1
ATOM 572 C C . GLY A 1 80 ? 17.381 0.564 -8.894 1.00 84.44 80 GLY A C 1
ATOM 573 O O . GLY A 1 80 ? 18.016 1.246 -9.698 1.00 84.44 80 GLY A O 1
ATOM 574 N N . MET A 1 81 ? 17.770 0.371 -7.642 1.00 80.19 81 MET A N 1
ATOM 575 C CA . MET A 1 81 ? 19.046 0.775 -7.064 1.00 80.19 81 MET A CA 1
ATOM 576 C C . MET A 1 81 ? 19.845 -0.486 -6.717 1.00 80.19 81 MET A C 1
ATOM 578 O O . ME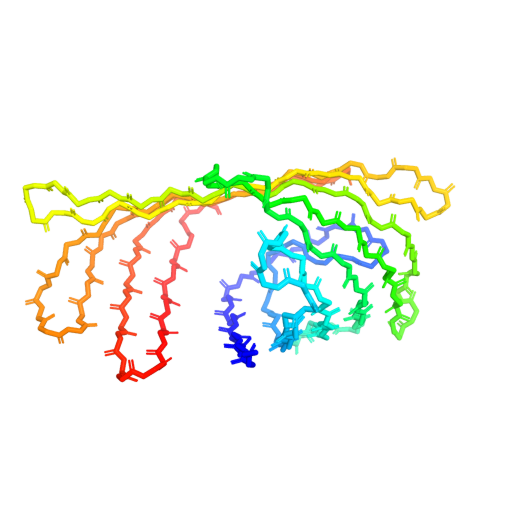T A 1 81 ? 19.275 -1.564 -6.544 1.00 80.19 81 MET A O 1
ATOM 582 N N . ASP A 1 82 ? 21.172 -0.373 -6.647 1.00 74.12 82 ASP A N 1
ATOM 583 C CA . ASP A 1 82 ? 22.075 -1.480 -6.291 1.00 74.12 82 ASP A CA 1
ATOM 584 C C . ASP A 1 82 ? 21.909 -2.747 -7.152 1.00 74.12 82 ASP A C 1
ATOM 586 O O . ASP A 1 82 ? 21.935 -3.872 -6.652 1.00 74.12 82 ASP A O 1
ATOM 590 N N . GLY A 1 83 ? 21.718 -2.570 -8.463 1.00 67.81 83 GLY A N 1
ATOM 591 C CA . GLY A 1 83 ? 21.575 -3.677 -9.415 1.00 67.81 83 GLY A CA 1
ATOM 592 C C . GLY A 1 83 ? 20.169 -4.281 -9.489 1.00 67.81 83 GLY A C 1
ATOM 593 O O . GLY A 1 83 ? 19.954 -5.210 -10.268 1.00 67.81 83 GLY A O 1
ATOM 594 N N . ALA A 1 84 ? 19.193 -3.750 -8.742 1.00 72.62 84 ALA A N 1
ATOM 595 C CA . ALA A 1 84 ? 17.794 -4.082 -8.981 1.00 72.62 84 ALA A CA 1
ATOM 596 C C . ALA A 1 84 ? 17.370 -3.584 -10.380 1.00 72.62 84 ALA A C 1
ATOM 598 O O . ALA A 1 84 ? 17.729 -2.470 -10.774 1.00 72.62 84 ALA A O 1
ATOM 599 N N . PRO A 1 85 ? 16.602 -4.365 -11.160 1.00 75.69 85 PRO A N 1
ATOM 600 C CA . PRO A 1 85 ? 16.069 -3.884 -12.424 1.00 75.69 85 PRO A CA 1
ATOM 601 C C . PRO A 1 85 ? 15.125 -2.695 -12.197 1.00 75.69 85 PRO A C 1
ATOM 603 O O . PRO A 1 85 ? 14.432 -2.603 -11.182 1.00 75.69 85 PRO A O 1
ATOM 606 N N . GLY A 1 86 ? 15.055 -1.789 -13.171 1.00 82.62 86 GLY A N 1
ATOM 607 C CA . GLY A 1 86 ? 13.978 -0.801 -13.298 1.00 82.62 86 GLY A CA 1
ATOM 608 C C . GLY A 1 86 ? 12.793 -1.355 -14.096 1.00 82.62 86 GLY A C 1
ATOM 609 O O . GLY A 1 86 ? 12.817 -2.508 -14.533 1.00 82.62 86 GLY A O 1
ATOM 610 N N . GLY A 1 87 ? 11.744 -0.558 -14.285 1.00 88.44 87 GLY A N 1
ATOM 611 C CA . GLY A 1 87 ? 10.585 -0.963 -15.084 1.00 88.44 87 GLY A CA 1
ATOM 612 C C . GLY A 1 87 ? 9.443 0.044 -15.075 1.00 88.44 87 GLY A C 1
ATOM 613 O O . GLY A 1 87 ? 9.518 1.078 -14.417 1.00 88.44 87 GLY A O 1
ATOM 614 N N . VAL A 1 88 ? 8.375 -0.250 -15.812 1.00 91.38 88 VAL A N 1
ATOM 615 C CA . VAL A 1 88 ? 7.103 0.487 -15.720 1.00 91.38 88 VAL A CA 1
ATOM 616 C C . VAL A 1 88 ? 6.060 -0.435 -15.110 1.00 91.38 88 VAL A C 1
ATOM 618 O O . VAL A 1 88 ? 5.818 -1.513 -15.638 1.00 91.38 88 VAL A O 1
ATOM 621 N N . GLY A 1 89 ? 5.478 -0.031 -13.989 1.00 89.75 89 GLY A N 1
ATOM 622 C CA . GLY A 1 89 ? 4.375 -0.723 -13.340 1.00 89.75 89 GLY A CA 1
ATOM 623 C C . GLY A 1 89 ? 3.045 -0.069 -13.684 1.00 89.75 89 GLY A C 1
ATOM 624 O O . GLY A 1 89 ? 2.947 1.157 -13.714 1.00 89.75 89 GLY A O 1
ATOM 625 N N . ALA A 1 90 ? 2.019 -0.880 -13.901 1.00 90.94 90 ALA A N 1
ATOM 626 C CA . ALA A 1 90 ? 0.633 -0.435 -13.907 1.00 90.94 90 ALA A CA 1
ATOM 627 C C . ALA A 1 90 ? -0.191 -1.391 -13.048 1.00 90.94 90 ALA A C 1
ATOM 629 O O . ALA A 1 90 ? -0.004 -2.607 -13.122 1.00 90.94 90 ALA A O 1
ATOM 630 N N . GLY A 1 91 ? -1.088 -0.850 -12.232 1.00 90.25 91 GLY A N 1
ATOM 631 C CA . GLY A 1 91 ? -1.857 -1.659 -11.304 1.00 90.25 91 GLY A CA 1
ATOM 632 C C . GLY A 1 91 ? -3.087 -0.965 -10.748 1.00 90.25 91 GLY A C 1
ATOM 633 O O . GLY A 1 91 ? -3.344 0.218 -10.977 1.00 90.25 91 GLY A O 1
ATOM 634 N N . ILE A 1 92 ? -3.850 -1.755 -10.011 1.00 86.56 92 ILE A N 1
ATOM 635 C CA . ILE A 1 92 ? -5.093 -1.380 -9.360 1.00 86.56 92 ILE A CA 1
ATOM 636 C C . ILE A 1 92 ? -4.967 -1.765 -7.895 1.00 86.56 92 ILE A C 1
ATOM 638 O O . ILE A 1 92 ? -4.555 -2.879 -7.582 1.00 86.56 92 ILE A O 1
ATOM 642 N N . VAL A 1 93 ? -5.338 -0.852 -7.007 1.00 87.88 93 VAL A N 1
ATOM 643 C CA . VAL A 1 93 ? -5.433 -1.068 -5.564 1.00 87.88 93 VAL A CA 1
ATOM 644 C C . VAL A 1 93 ? -6.870 -0.812 -5.148 1.00 87.88 93 VAL A C 1
ATOM 646 O O . VAL A 1 93 ? -7.421 0.240 -5.459 1.00 87.88 93 VAL A O 1
ATOM 649 N N . ALA A 1 94 ? -7.468 -1.733 -4.411 1.00 83.38 94 ALA A N 1
ATOM 650 C CA . ALA A 1 94 ? -8.750 -1.542 -3.757 1.00 83.38 94 ALA A CA 1
ATOM 651 C C . ALA A 1 94 ? -8.582 -1.696 -2.246 1.00 83.38 94 ALA A C 1
ATOM 653 O O . ALA A 1 94 ? -7.816 -2.538 -1.781 1.00 83.38 94 ALA A O 1
ATOM 654 N N . GLY A 1 95 ? -9.291 -0.869 -1.485 1.00 85.56 95 GLY A N 1
ATOM 655 C CA . GLY A 1 95 ? -9.331 -0.949 -0.028 1.00 85.56 95 GLY A CA 1
ATOM 656 C C . GLY A 1 95 ? -10.750 -1.186 0.462 1.00 85.56 95 GLY A C 1
ATOM 657 O O . GLY A 1 95 ? -11.708 -0.719 -0.149 1.00 85.56 95 GLY A O 1
ATOM 658 N N . LEU A 1 96 ? -10.884 -1.873 1.589 1.00 83.94 96 LEU A N 1
ATOM 659 C CA . LEU A 1 96 ? -12.136 -1.999 2.315 1.00 83.94 96 LEU A CA 1
ATOM 660 C C . LEU A 1 96 ? -11.916 -1.627 3.776 1.00 83.94 96 LEU A C 1
ATOM 662 O O . LEU A 1 96 ? -10.890 -1.943 4.380 1.00 83.94 96 LEU A O 1
ATOM 666 N N . TYR A 1 97 ? -12.905 -0.940 4.326 1.00 86.25 97 TYR A N 1
ATOM 667 C CA . TYR A 1 97 ? -12.998 -0.656 5.742 1.00 86.25 97 TYR A CA 1
ATOM 668 C C . TYR A 1 97 ? -14.447 -0.835 6.161 1.00 86.25 97 TYR A C 1
ATOM 670 O O . TYR A 1 97 ? -15.347 -0.279 5.527 1.00 86.25 97 TYR A O 1
ATOM 678 N N . HIS A 1 98 ? -14.671 -1.622 7.202 1.00 88.94 98 HIS A N 1
ATOM 679 C CA . HIS A 1 98 ? -16.001 -1.848 7.735 1.00 88.94 98 HIS A CA 1
ATOM 680 C C . HIS A 1 98 ? -15.947 -2.012 9.249 1.00 88.94 98 HIS A C 1
ATOM 682 O O . HIS A 1 98 ? -15.117 -2.751 9.770 1.00 88.94 98 HIS A O 1
ATOM 688 N N . GLU A 1 99 ? -16.859 -1.353 9.954 1.00 90.56 99 GLU A N 1
ATOM 689 C CA . GLU A 1 99 ? -17.030 -1.518 11.393 1.00 90.56 99 GLU A CA 1
ATOM 690 C C . GLU A 1 99 ? -18.346 -2.241 11.660 1.00 90.56 99 GLU A C 1
ATOM 692 O O . GLU A 1 99 ? -19.400 -1.839 11.168 1.00 90.56 99 GLU A O 1
ATOM 697 N N . THR A 1 100 ? -18.298 -3.315 12.445 1.00 90.44 100 THR A N 1
ATOM 698 C CA . THR A 1 100 ? -19.494 -4.073 12.815 1.00 90.44 100 THR A CA 1
ATOM 699 C C . THR A 1 100 ? -19.351 -4.690 14.196 1.00 90.44 100 THR A C 1
ATOM 701 O O . THR A 1 100 ? -18.348 -5.324 14.506 1.00 90.44 100 THR A O 1
ATOM 704 N N . ARG A 1 101 ? -20.361 -4.505 15.057 1.00 88.62 101 ARG A N 1
ATOM 705 C CA . ARG A 1 101 ? -20.440 -5.124 16.398 1.00 88.62 101 ARG A CA 1
ATOM 706 C C . ARG A 1 101 ? -19.158 -4.968 17.244 1.00 88.62 101 ARG A C 1
ATOM 708 O O . ARG A 1 101 ? -18.775 -5.880 17.971 1.00 88.62 101 ARG A O 1
ATOM 715 N N . GLY A 1 102 ? -18.490 -3.815 17.146 1.00 86.62 102 GLY A N 1
ATOM 716 C CA . GLY A 1 102 ? -17.239 -3.524 17.863 1.00 86.62 102 GLY A CA 1
ATOM 717 C C . GLY A 1 102 ? -15.976 -4.144 17.251 1.00 86.62 102 GLY A C 1
ATOM 718 O O . GLY A 1 102 ? -14.904 -4.027 17.841 1.00 86.62 102 GLY A O 1
ATOM 719 N N . PHE A 1 103 ? -16.088 -4.788 16.089 1.00 91.25 103 PHE A N 1
ATOM 720 C CA . PHE A 1 103 ? -14.967 -5.236 15.272 1.00 91.25 103 PHE A CA 1
ATOM 721 C C . PHE A 1 103 ? -14.715 -4.259 14.126 1.00 91.25 103 PHE A C 1
ATOM 723 O O . PHE A 1 103 ? -15.650 -3.751 13.506 1.00 91.25 103 PHE A O 1
ATOM 730 N N . HIS A 1 104 ? -13.443 -4.037 13.827 1.00 90.50 104 HIS A N 1
ATOM 731 C CA . HIS A 1 104 ? -12.957 -3.289 12.682 1.00 90.50 104 HIS A CA 1
ATOM 732 C C . HIS A 1 104 ? -12.362 -4.275 11.685 1.00 90.50 104 HIS A C 1
ATOM 734 O O . HIS A 1 104 ? -11.446 -5.034 12.010 1.00 90.50 104 HIS A O 1
ATOM 740 N N . ILE A 1 105 ? -12.892 -4.252 10.473 1.00 90.00 105 ILE A N 1
ATOM 741 C CA . ILE A 1 105 ? -12.419 -5.039 9.348 1.00 90.00 105 ILE A CA 1
ATOM 742 C C . ILE A 1 105 ? -11.690 -4.078 8.417 1.00 90.00 105 ILE A C 1
ATOM 744 O O . ILE A 1 105 ? -12.307 -3.172 7.856 1.00 90.00 105 ILE A O 1
ATOM 748 N N . ASP A 1 106 ? -10.382 -4.267 8.263 1.00 87.88 106 ASP A N 1
ATOM 749 C CA . ASP A 1 106 ? -9.579 -3.555 7.274 1.00 87.88 106 ASP A CA 1
ATOM 750 C C . ASP A 1 106 ? -8.999 -4.536 6.272 1.00 87.88 106 ASP A C 1
ATOM 752 O O . ASP A 1 106 ? -8.546 -5.621 6.626 1.00 87.88 106 ASP A O 1
ATOM 756 N N . GLY A 1 107 ? -9.034 -4.169 5.001 1.00 83.19 107 GLY A N 1
ATOM 757 C CA . GLY A 1 107 ? -8.427 -4.983 3.971 1.00 83.19 107 GLY A CA 1
ATOM 758 C C . GLY A 1 107 ? -8.005 -4.162 2.776 1.00 83.19 107 GLY A C 1
ATOM 759 O O . GLY A 1 107 ? -8.527 -3.079 2.513 1.00 83.19 107 GLY A O 1
ATOM 760 N N . TYR A 1 108 ? -7.041 -4.688 2.045 1.00 84.62 108 TYR A N 1
ATOM 761 C CA . TYR A 1 108 ? -6.672 -4.172 0.745 1.00 84.62 108 TYR A CA 1
ATOM 762 C C . TYR A 1 108 ? -6.301 -5.321 -0.180 1.00 84.62 108 TYR A C 1
ATOM 764 O O . TYR A 1 108 ? -5.820 -6.365 0.255 1.00 84.62 108 TYR A O 1
ATOM 772 N N . GLY A 1 109 ? -6.518 -5.099 -1.466 1.00 84.06 109 GLY A N 1
ATOM 773 C CA . GLY A 1 109 ? -6.022 -5.949 -2.531 1.00 84.06 109 GLY A CA 1
ATOM 774 C C . GLY A 1 109 ? -5.392 -5.079 -3.601 1.00 84.06 109 GLY A C 1
ATOM 775 O O . GLY A 1 109 ? -5.887 -3.993 -3.904 1.00 84.06 109 GLY A O 1
ATOM 776 N N . GLN A 1 110 ? -4.295 -5.546 -4.168 1.00 86.38 110 GLN A N 1
ATOM 777 C CA . GLN A 1 110 ? -3.627 -4.917 -5.284 1.00 86.38 110 GLN A CA 1
ATOM 778 C C . GLN A 1 110 ? -3.239 -5.949 -6.328 1.00 86.38 110 GLN A C 1
ATOM 780 O O . GLN A 1 110 ? -2.857 -7.071 -6.012 1.00 86.38 110 GLN A O 1
ATOM 785 N N . THR A 1 111 ? -3.320 -5.561 -7.590 1.00 89.19 111 THR A N 1
ATOM 786 C CA . THR A 1 111 ? -2.830 -6.375 -8.697 1.00 89.19 111 THR A CA 1
ATOM 787 C C . THR A 1 111 ? -2.324 -5.482 -9.810 1.00 89.19 111 THR A C 1
ATOM 789 O O . THR A 1 111 ? -2.763 -4.340 -9.957 1.00 89.19 111 THR A O 1
ATOM 792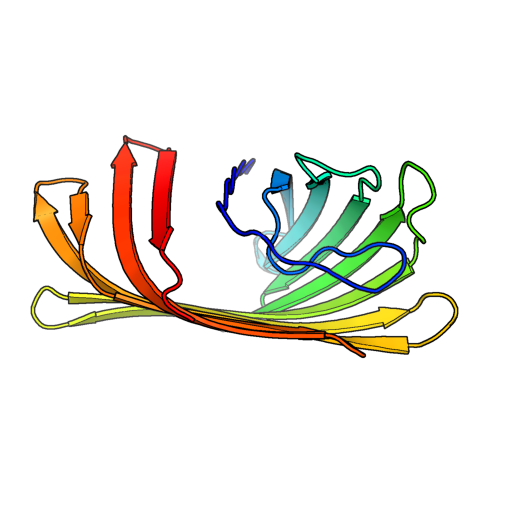 N N . GLY A 1 112 ? -1.379 -5.983 -10.587 1.00 89.31 112 GLY A N 1
ATOM 793 C CA . GLY A 1 112 ? -0.812 -5.238 -11.689 1.00 89.31 112 GLY A CA 1
ATOM 794 C C . GLY A 1 112 ? 0.225 -6.039 -12.444 1.00 89.31 112 GLY A C 1
ATOM 795 O O . GLY A 1 112 ? 0.389 -7.244 -12.252 1.00 89.31 112 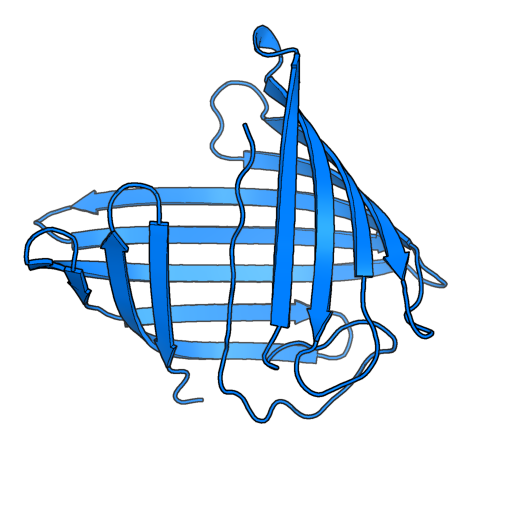GLY A O 1
ATOM 796 N N . ALA A 1 113 ? 0.941 -5.341 -13.310 1.00 89.06 113 ALA A N 1
ATOM 797 C CA . ALA A 1 113 ? 2.060 -5.895 -14.041 1.00 89.06 113 ALA A CA 1
ATOM 798 C C . ALA A 1 113 ? 3.207 -4.893 -14.098 1.00 89.06 113 ALA A C 1
ATOM 800 O O . ALA A 1 113 ? 2.995 -3.683 -14.200 1.00 89.06 113 ALA A O 1
ATOM 801 N N . ILE A 1 114 ? 4.429 -5.414 -14.047 1.00 89.12 114 ILE A N 1
ATOM 802 C CA . ILE A 1 114 ? 5.655 -4.639 -14.191 1.00 89.12 114 ILE A CA 1
ATOM 803 C C . ILE A 1 114 ? 6.318 -5.047 -15.500 1.00 89.12 114 ILE A C 1
ATOM 805 O O . ILE A 1 114 ? 6.659 -6.208 -15.710 1.00 89.12 114 ILE A O 1
ATOM 809 N N . VAL A 1 115 ? 6.515 -4.082 -16.388 1.00 89.38 115 VAL A N 1
ATOM 810 C CA . VAL A 1 115 ? 7.248 -4.253 -17.639 1.00 89.38 115 VAL A CA 1
ATOM 811 C C . VAL A 1 115 ? 8.726 -3.974 -17.375 1.00 89.38 115 VAL A C 1
ATOM 813 O O . VAL A 1 115 ? 9.110 -2.835 -17.092 1.00 89.38 115 VAL A O 1
ATOM 816 N N . ARG A 1 116 ? 9.547 -5.027 -17.448 1.00 85.12 116 ARG A N 1
ATOM 817 C CA . ARG A 1 116 ? 11.018 -4.985 -17.356 1.00 85.12 116 ARG A CA 1
ATOM 818 C C . ARG A 1 116 ? 11.614 -5.549 -18.657 1.00 85.12 116 ARG A C 1
ATOM 820 O O . ARG A 1 116 ? 11.252 -5.093 -19.734 1.00 85.12 116 ARG A O 1
ATOM 827 N N . HIS A 1 117 ? 12.466 -6.576 -18.575 1.00 83.19 117 HIS A N 1
ATOM 828 C CA . HIS A 1 117 ? 12.833 -7.417 -19.728 1.00 83.19 117 HIS A CA 1
ATOM 829 C C . HIS A 1 117 ? 11.664 -8.285 -20.219 1.00 83.19 117 HIS A C 1
ATOM 831 O O . HIS A 1 117 ? 11.630 -8.711 -21.368 1.00 83.19 117 HIS A O 1
ATOM 837 N N . ARG A 1 118 ? 10.706 -8.553 -19.329 1.00 83.31 118 ARG A N 1
ATOM 838 C CA . ARG A 1 118 ? 9.465 -9.294 -19.564 1.00 83.31 118 ARG A CA 1
ATOM 839 C C . ARG A 1 118 ? 8.342 -8.642 -18.753 1.00 83.31 118 ARG A C 1
ATOM 841 O O . ARG A 1 118 ? 8.609 -7.799 -17.898 1.00 83.31 118 ARG A O 1
ATOM 848 N N . ILE A 1 119 ? 7.095 -9.017 -19.035 1.00 87.19 119 ILE A N 1
ATOM 849 C CA . ILE A 1 119 ? 5.925 -8.567 -18.266 1.00 87.19 119 ILE A CA 1
ATOM 850 C C . ILE A 1 119 ? 5.762 -9.483 -17.058 1.00 87.19 119 ILE A C 1
ATOM 852 O O . ILE A 1 119 ? 5.425 -10.656 -17.236 1.00 87.19 119 ILE A O 1
ATOM 856 N N . ASP A 1 120 ? 5.984 -8.966 -15.855 1.00 86.19 120 ASP A N 1
ATOM 857 C CA . ASP A 1 120 ? 5.862 -9.691 -14.590 1.00 86.19 120 ASP A CA 1
ATOM 858 C C . ASP A 1 120 ? 4.571 -9.286 -13.860 1.00 86.19 120 ASP A C 1
ATOM 860 O O . ASP A 1 120 ? 4.506 -8.186 -13.301 1.00 86.19 120 ASP A O 1
ATOM 864 N N . PRO A 1 121 ? 3.519 -10.129 -13.891 1.00 87.50 121 PRO A N 1
ATOM 865 C CA . PRO A 1 121 ? 2.292 -9.869 -13.153 1.00 87.50 121 PRO A CA 1
ATOM 866 C C . PRO A 1 121 ? 2.500 -10.094 -11.654 1.00 87.50 121 PRO A C 1
ATOM 868 O O . PRO A 1 121 ? 3.298 -10.943 -11.243 1.00 87.50 121 PRO A O 1
ATOM 871 N N . TYR A 1 122 ? 1.744 -9.351 -10.854 1.00 84.62 122 TYR A N 1
ATOM 872 C CA . TYR A 1 122 ? 1.705 -9.501 -9.409 1.00 84.62 122 TYR A CA 1
ATOM 873 C C . TYR A 1 122 ? 0.287 -9.311 -8.862 1.00 84.62 122 TYR A C 1
ATOM 875 O O . TYR A 1 122 ? -0.548 -8.602 -9.433 1.00 84.62 122 TYR A O 1
ATOM 883 N N . ALA A 1 123 ? 0.034 -9.935 -7.722 1.00 86.75 123 ALA A N 1
ATOM 884 C CA . ALA A 1 123 ? -1.127 -9.728 -6.877 1.00 86.75 123 ALA A CA 1
ATOM 885 C C . ALA A 1 123 ? -0.666 -9.739 -5.417 1.00 86.75 123 ALA A C 1
ATOM 887 O O . ALA A 1 123 ? 0.221 -10.502 -5.057 1.00 86.75 123 ALA A O 1
ATOM 888 N N . ASP A 1 124 ? -1.226 -8.882 -4.580 1.00 85.12 124 ASP A N 1
ATOM 889 C CA . ASP A 1 124 ? -0.914 -8.811 -3.154 1.00 85.12 124 ASP A CA 1
ATOM 890 C C . ASP A 1 124 ? -2.135 -8.303 -2.399 1.00 85.12 124 ASP A C 1
ATOM 892 O O . ASP A 1 124 ? -2.954 -7.564 -2.943 1.00 85.12 124 ASP A O 1
ATOM 896 N N . GLY A 1 125 ? -2.298 -8.718 -1.155 1.00 81.69 125 GLY A N 1
ATOM 897 C CA . GLY A 1 125 ? -3.434 -8.294 -0.365 1.00 81.69 125 GLY A CA 1
ATOM 898 C C . GLY A 1 125 ? -3.326 -8.696 1.087 1.00 81.69 125 GLY A C 1
ATOM 899 O O . GLY A 1 125 ? -2.572 -9.588 1.472 1.00 81.69 125 GLY A O 1
ATOM 900 N N . ALA A 1 126 ? -4.119 -8.020 1.904 1.00 84.69 126 ALA A N 1
ATOM 901 C CA . ALA A 1 126 ? -4.295 -8.358 3.299 1.00 84.69 126 ALA A CA 1
ATOM 902 C C . ALA A 1 126 ? -5.733 -8.099 3.724 1.00 84.69 126 ALA A C 1
ATOM 904 O O . ALA A 1 126 ? -6.376 -7.165 3.246 1.00 84.69 126 ALA A O 1
ATOM 905 N N . ILE A 1 127 ? -6.206 -8.887 4.676 1.00 88.06 127 ILE A N 1
ATOM 906 C CA . ILE A 1 127 ? -7.446 -8.652 5.399 1.00 88.06 127 ILE A CA 1
ATOM 907 C C . ILE A 1 127 ? -7.199 -8.889 6.882 1.00 88.06 127 ILE A C 1
ATOM 909 O O . ILE A 1 127 ? -6.523 -9.838 7.274 1.00 88.06 127 ILE A O 1
ATOM 913 N N . ARG A 1 128 ? -7.733 -8.007 7.716 1.00 89.31 128 ARG A N 1
ATOM 914 C CA . ARG A 1 128 ? -7.618 -8.049 9.167 1.00 89.31 128 ARG A CA 1
ATOM 915 C C . ARG A 1 128 ? -8.978 -7.820 9.784 1.00 89.31 128 ARG A C 1
ATOM 917 O O . ARG A 1 128 ? -9.763 -7.002 9.310 1.00 89.31 128 ARG A O 1
ATOM 924 N N . ILE A 1 129 ? -9.220 -8.526 10.876 1.00 93.75 129 ILE A N 1
ATOM 925 C CA . ILE A 1 129 ? -10.367 -8.326 11.748 1.00 93.75 129 ILE A CA 1
ATOM 926 C C . ILE A 1 129 ? -9.795 -8.059 13.131 1.00 93.75 129 ILE A C 1
ATOM 928 O O . ILE A 1 129 ? -9.142 -8.921 13.717 1.00 93.75 129 ILE A O 1
ATOM 932 N N . THR A 1 130 ? -10.019 -6.856 13.645 1.00 93.06 130 THR A N 1
ATOM 933 C CA . THR A 1 130 ? -9.505 -6.412 14.942 1.00 93.06 130 THR A CA 1
ATOM 934 C C . THR A 1 130 ? -10.628 -5.887 15.820 1.00 93.06 130 THR A C 1
ATOM 936 O O . THR A 1 130 ? -11.694 -5.519 15.341 1.00 93.06 130 THR A O 1
ATOM 939 N N . ARG A 1 131 ? -10.410 -5.862 17.130 1.00 94.00 131 ARG A N 1
ATOM 940 C CA . ARG A 1 131 ? -11.309 -5.268 18.116 1.00 94.00 131 ARG A CA 1
ATOM 941 C C . ARG A 1 131 ? -10.511 -4.312 18.984 1.00 94.00 131 ARG A C 1
ATOM 943 O O . ARG A 1 131 ? -9.427 -4.664 19.455 1.00 94.00 131 ARG A O 1
ATOM 950 N N . ALA A 1 132 ? -11.051 -3.118 19.212 1.00 91.81 132 ALA A N 1
ATOM 951 C CA . ALA A 1 132 ? -10.453 -2.167 20.136 1.00 91.81 132 ALA A CA 1
ATOM 952 C C . ALA A 1 132 ? -10.503 -2.738 21.560 1.00 91.81 132 ALA A C 1
ATOM 954 O O . ALA A 1 132 ? -11.574 -3.080 22.064 1.00 91.81 132 ALA A O 1
ATOM 955 N N . ILE A 1 133 ? -9.341 -2.849 22.200 1.00 93.31 133 ILE A N 1
ATOM 956 C CA . ILE A 1 133 ? -9.226 -3.296 23.596 1.00 93.31 133 ILE A CA 1
ATOM 957 C C . ILE A 1 133 ? -8.964 -2.128 24.545 1.00 93.31 133 ILE A C 1
ATOM 959 O O . ILE A 1 133 ? -9.335 -2.183 25.714 1.00 93.31 133 ILE A O 1
ATOM 963 N N . LYS A 1 134 ? -8.336 -1.062 24.041 1.00 91.06 134 LYS A N 1
ATOM 964 C CA . LYS A 1 134 ? -8.119 0.220 24.719 1.00 91.06 134 LYS A CA 1
ATOM 965 C C . LYS A 1 134 ? -8.129 1.332 23.665 1.00 91.06 134 LYS A C 1
ATOM 967 O O . LYS A 1 134 ? -7.916 1.034 22.487 1.00 91.06 134 LYS A O 1
ATOM 972 N N . PRO A 1 135 ? -8.328 2.605 24.043 1.00 88.56 135 PRO A N 1
ATOM 973 C CA . PRO A 1 135 ? -8.184 3.717 23.109 1.00 88.56 135 PRO A CA 1
ATOM 974 C C . PRO A 1 135 ? -6.845 3.644 22.363 1.00 88.56 135 PRO A C 1
ATOM 976 O O . PRO A 1 135 ? -5.785 3.560 22.979 1.00 88.56 135 PRO A O 1
ATOM 979 N N . GLY A 1 136 ? -6.909 3.608 21.033 1.00 85.94 136 GLY A N 1
ATOM 980 C CA . GLY A 1 136 ? -5.739 3.497 20.163 1.00 85.94 136 GLY A CA 1
ATOM 981 C C . GLY A 1 136 ? -5.149 2.091 20.005 1.00 85.94 136 GLY A C 1
ATOM 982 O O . GLY A 1 136 ? -4.363 1.913 19.086 1.00 85.94 136 GLY A O 1
ATOM 983 N N . LEU A 1 137 ? -5.527 1.085 20.805 1.00 90.00 137 LEU A N 1
ATOM 984 C CA . LEU A 1 137 ? -4.991 -0.282 20.718 1.00 90.00 137 LEU A CA 1
ATOM 985 C C . LEU A 1 137 ? -6.074 -1.283 20.300 1.00 90.00 137 LEU A C 1
ATOM 987 O O . LEU A 1 137 ? -7.063 -1.475 21.013 1.00 90.00 137 LEU A O 1
ATOM 991 N N . SER A 1 138 ? -5.847 -1.970 19.181 1.00 91.62 138 SER A N 1
ATOM 992 C CA . SER A 1 138 ? -6.732 -3.026 18.678 1.00 91.62 138 SER A CA 1
ATOM 993 C C . SER A 1 138 ? -5.977 -4.334 18.467 1.00 91.62 138 SER A C 1
ATOM 995 O O . SER A 1 138 ? -4.855 -4.325 17.963 1.00 91.62 138 SER A O 1
ATOM 997 N N . LEU A 1 139 ? -6.606 -5.450 18.836 1.00 93.00 139 LEU A N 1
ATOM 998 C CA . LEU A 1 139 ? -6.073 -6.803 18.658 1.00 93.00 139 LEU A CA 1
ATOM 999 C C . LEU A 1 139 ? -7.021 -7.646 17.815 1.00 93.00 139 LEU A C 1
ATOM 1001 O O . LEU A 1 139 ? -8.236 -7.458 17.862 1.00 93.00 139 LEU A O 1
ATOM 1005 N N . GLY A 1 140 ? -6.474 -8.605 17.085 1.00 92.38 140 GLY A N 1
ATOM 1006 C CA . GLY A 1 140 ? -7.257 -9.585 16.356 1.00 92.38 140 GLY A CA 1
ATOM 1007 C C . GLY A 1 140 ? -6.385 -10.504 15.524 1.00 92.38 140 GLY A C 1
ATOM 1008 O O . GLY A 1 140 ? -5.305 -10.901 15.958 1.00 92.38 140 GLY A O 1
ATOM 1009 N N . ALA A 1 141 ? -6.860 -10.838 14.333 1.00 91.44 141 ALA A N 1
ATOM 1010 C CA . ALA A 1 141 ? -6.170 -11.721 13.407 1.00 91.44 141 ALA A CA 1
ATOM 1011 C C . ALA A 1 141 ? -6.329 -11.222 11.972 1.00 91.44 141 ALA A C 1
ATOM 1013 O O . ALA A 1 141 ? -7.242 -10.456 11.654 1.00 91.44 141 ALA A O 1
ATOM 1014 N N . GLY A 1 142 ? -5.434 -11.669 11.104 1.00 88.94 142 GLY A N 1
ATOM 1015 C CA . GLY A 1 142 ? -5.508 -11.374 9.688 1.00 88.94 142 GLY A CA 1
ATOM 1016 C C . GLY A 1 142 ? -4.905 -12.470 8.833 1.00 88.94 142 GLY A C 1
ATOM 1017 O O . GLY A 1 142 ? -4.282 -13.407 9.333 1.00 88.94 142 GLY A O 1
ATOM 1018 N N . ALA A 1 143 ? -5.100 -12.302 7.536 1.00 87.12 143 ALA A N 1
ATOM 1019 C CA . ALA A 1 143 ? -4.425 -13.044 6.493 1.00 87.12 143 ALA A CA 1
ATOM 1020 C C . ALA A 1 143 ? -3.809 -12.045 5.515 1.00 87.12 143 ALA A C 1
ATOM 1022 O O . ALA A 1 143 ? -4.417 -11.018 5.205 1.00 87.12 143 ALA A O 1
ATOM 1023 N N . TRP A 1 144 ? -2.604 -12.321 5.041 1.00 86.31 144 TRP A N 1
ATOM 1024 C CA . TRP A 1 144 ? -1.922 -11.491 4.057 1.00 86.31 144 TRP A CA 1
ATOM 1025 C C . TRP A 1 144 ? -1.083 -12.364 3.151 1.00 86.31 144 TRP A C 1
ATOM 1027 O O . TRP A 1 144 ? -0.506 -13.359 3.572 1.00 86.31 144 TRP A O 1
ATOM 1037 N N . GLY A 1 145 ? -1.026 -12.002 1.884 1.00 84.00 145 GLY A N 1
ATOM 1038 C CA . GLY A 1 145 ? -0.350 -12.816 0.902 1.00 84.00 145 GLY A CA 1
ATOM 1039 C C . GLY A 1 145 ? -0.076 -12.045 -0.364 1.00 84.00 145 GLY A C 1
ATOM 1040 O O . GLY A 1 145 ? -0.760 -11.076 -0.685 1.00 84.00 145 GLY A O 1
ATOM 1041 N N . GLY A 1 146 ? 0.934 -12.509 -1.080 1.00 84.31 146 GLY A N 1
ATOM 1042 C CA . GLY A 1 146 ? 1.352 -11.937 -2.341 1.00 84.31 146 GLY A CA 1
ATOM 1043 C C . GLY A 1 146 ? 1.824 -13.031 -3.274 1.00 84.31 146 GLY A C 1
ATOM 1044 O O . GLY A 1 146 ? 2.501 -13.967 -2.859 1.00 84.31 146 GLY A O 1
ATOM 1045 N N . ALA A 1 147 ? 1.463 -12.898 -4.538 1.00 81.94 147 ALA A N 1
ATOM 1046 C CA . ALA A 1 147 ? 1.898 -13.740 -5.626 1.00 81.94 147 ALA A CA 1
ATOM 1047 C C . ALA A 1 147 ? 2.557 -12.860 -6.687 1.00 81.94 147 ALA A C 1
ATOM 1049 O O . ALA A 1 147 ? 1.971 -11.907 -7.199 1.00 81.94 147 ALA A O 1
ATOM 1050 N N . GLN A 1 148 ? 3.786 -13.195 -7.035 1.00 82.94 148 GLN A N 1
ATOM 1051 C CA . GLN A 1 148 ? 4.482 -12.691 -8.207 1.00 82.94 148 GLN A CA 1
ATOM 1052 C C . GLN A 1 148 ? 5.037 -13.885 -8.975 1.00 82.94 148 GLN A C 1
ATOM 1054 O O . GLN A 1 148 ? 5.077 -15.014 -8.481 1.00 82.94 148 GLN A O 1
ATOM 1059 N N . ARG A 1 149 ? 5.489 -13.663 -10.205 1.00 78.38 149 ARG A N 1
ATOM 1060 C CA . ARG A 1 149 ? 6.072 -14.752 -10.987 1.00 78.38 149 ARG A CA 1
ATOM 1061 C C . ARG A 1 149 ? 7.222 -15.431 -10.224 1.00 78.38 149 ARG A C 1
ATOM 1063 O O . ARG A 1 149 ? 8.237 -14.800 -9.951 1.00 78.38 149 ARG A O 1
ATOM 1070 N N . GLY A 1 150 ? 7.059 -16.725 -9.949 1.00 74.94 150 GLY A N 1
ATOM 1071 C CA . GLY A 1 150 ? 8.064 -17.558 -9.283 1.00 74.94 150 GLY A CA 1
ATOM 1072 C C . GLY A 1 150 ? 8.110 -17.434 -7.758 1.00 74.94 150 GLY A C 1
ATOM 1073 O O . GLY A 1 150 ? 8.977 -18.053 -7.152 1.00 74.94 150 GLY A O 1
ATOM 1074 N N . ALA A 1 151 ? 7.212 -16.663 -7.137 1.00 73.81 151 ALA A N 1
ATOM 1075 C CA . ALA A 1 151 ? 7.132 -16.560 -5.684 1.00 73.81 151 ALA A CA 1
ATOM 1076 C C . ALA A 1 151 ? 5.703 -16.249 -5.232 1.00 73.81 151 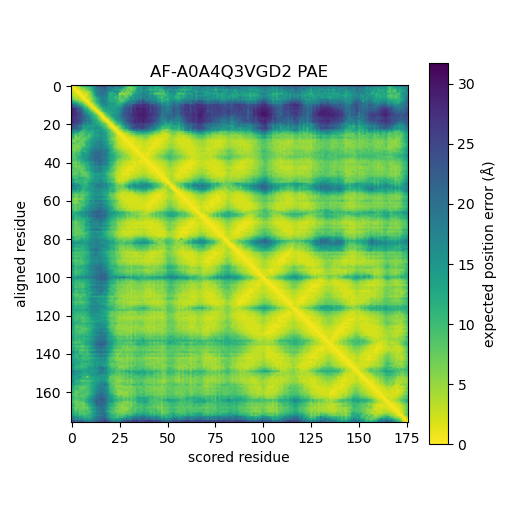ALA A C 1
ATOM 1078 O O . ALA A 1 151 ? 5.115 -15.246 -5.632 1.00 73.81 151 ALA A O 1
ATOM 1079 N N . GLU A 1 152 ? 5.171 -17.082 -4.351 1.00 79.75 152 GLU A N 1
ATOM 1080 C CA . GLU A 1 152 ? 3.870 -16.894 -3.724 1.00 79.75 152 GLU A CA 1
ATOM 1081 C C . GLU A 1 152 ? 3.994 -17.092 -2.220 1.00 79.75 152 GLU A C 1
ATOM 1083 O O . GLU A 1 152 ? 4.826 -17.865 -1.743 1.00 79.75 152 GLU A O 1
ATOM 1088 N N . ARG A 1 153 ? 3.196 -16.346 -1.465 1.00 80.19 153 ARG A N 1
ATOM 1089 C CA . ARG A 1 153 ? 3.141 -16.450 -0.015 1.00 80.19 153 ARG A CA 1
ATOM 1090 C C . ARG A 1 153 ? 1.739 -16.148 0.464 1.00 80.19 153 ARG A C 1
ATOM 1092 O O . ARG A 1 153 ? 1.108 -15.210 -0.021 1.00 80.19 153 ARG A O 1
ATOM 1099 N N . LEU A 1 154 ? 1.309 -16.903 1.461 1.00 84.19 154 LEU A N 1
ATOM 1100 C CA . LEU A 1 154 ? 0.115 -16.632 2.235 1.00 84.19 154 LEU A CA 1
ATOM 1101 C C . LEU A 1 154 ? 0.436 -16.890 3.702 1.00 84.19 154 LEU A C 1
ATOM 1103 O O . LEU A 1 154 ? 0.818 -17.992 4.071 1.00 84.19 154 LEU A O 1
ATOM 1107 N N . ASP A 1 155 ? 0.259 -15.868 4.520 1.00 83.88 155 ASP A N 1
ATOM 1108 C CA . ASP A 1 155 ? 0.403 -15.934 5.961 1.00 83.88 155 ASP A CA 1
ATOM 1109 C C . ASP A 1 155 ? -0.945 -15.695 6.624 1.00 83.88 155 ASP A C 1
ATOM 1111 O O . ASP A 1 155 ? -1.772 -14.908 6.149 1.00 83.88 155 ASP A O 1
ATOM 1115 N N . ILE A 1 156 ? -1.122 -16.317 7.782 1.00 85.94 156 ILE A N 1
ATOM 1116 C CA . ILE A 1 156 ? -2.247 -16.076 8.676 1.00 85.94 156 ILE A CA 1
ATOM 1117 C C . ILE A 1 156 ? -1.687 -15.969 10.088 1.00 85.94 156 ILE A C 1
ATOM 1119 O O . ILE A 1 156 ? -0.780 -16.718 10.465 1.00 85.94 156 ILE A O 1
ATOM 1123 N N . GLY A 1 157 ? -2.234 -15.058 10.884 1.00 87.56 157 GLY A N 1
ATOM 1124 C CA . GLY A 1 157 ? -1.896 -15.005 12.297 1.00 87.56 157 GLY A CA 1
ATOM 1125 C C . GLY A 1 157 ? -2.429 -13.779 13.026 1.00 87.56 157 GLY A C 1
ATOM 1126 O O . GLY A 1 157 ? -3.277 -13.049 12.500 1.00 87.56 157 GLY A O 1
ATOM 1127 N N . PRO A 1 158 ? -1.986 -13.577 14.279 1.00 87.12 158 PRO A N 1
ATOM 1128 C CA . PRO A 1 158 ? -2.457 -12.487 15.110 1.00 87.12 158 PRO A CA 1
ATOM 1129 C C . PRO A 1 158 ? -1.978 -11.140 14.566 1.00 87.12 158 PRO A C 1
ATOM 1131 O O . PRO A 1 158 ? -0.859 -11.009 14.064 1.00 87.12 158 PRO A O 1
ATOM 1134 N N . SER A 1 159 ? -2.835 -10.133 14.720 1.00 84.94 159 SER A N 1
ATOM 1135 C CA . SER A 1 159 ? -2.561 -8.751 14.348 1.00 84.94 159 SER A CA 1
ATOM 1136 C C . SER A 1 159 ? -2.824 -7.825 15.528 1.00 84.94 159 SER A C 1
ATOM 1138 O O . SER A 1 159 ? -3.859 -7.913 16.195 1.00 84.94 159 SER A O 1
ATOM 1140 N N . ALA A 1 160 ? -1.889 -6.919 15.778 1.00 85.12 160 ALA A N 1
ATOM 1141 C CA . ALA A 1 160 ? -2.028 -5.844 16.742 1.00 85.12 160 ALA A CA 1
ATOM 1142 C C . ALA A 1 160 ? -1.815 -4.509 16.036 1.00 85.12 160 ALA A C 1
ATOM 1144 O O . ALA A 1 160 ? -0.842 -4.334 15.305 1.00 85.12 160 ALA A O 1
ATOM 1145 N N . THR A 1 161 ? -2.696 -3.541 16.276 1.00 84.88 161 THR A N 1
ATOM 1146 C CA . THR A 1 161 ? -2.529 -2.178 15.766 1.00 84.88 161 THR A CA 1
ATOM 1147 C C . THR A 1 161 ? -2.576 -1.169 16.895 1.00 84.88 161 THR A C 1
ATOM 1149 O O . THR A 1 161 ? -3.432 -1.241 17.777 1.00 84.88 161 THR A O 1
ATOM 1152 N N . LEU A 1 162 ? -1.646 -0.220 16.852 1.00 84.44 162 LEU A N 1
ATOM 1153 C CA . LEU A 1 162 ? -1.546 0.882 17.794 1.00 84.44 162 LEU A CA 1
ATOM 1154 C C . LEU A 1 162 ? -1.574 2.209 17.027 1.00 84.44 162 LEU A C 1
ATOM 1156 O O . LEU A 1 162 ? -0.726 2.463 16.171 1.00 84.44 162 LEU A O 1
ATOM 1160 N N . ALA A 1 163 ? -2.552 3.056 17.329 1.00 85.56 163 ALA A N 1
ATOM 1161 C CA . ALA A 1 163 ? -2.682 4.406 16.801 1.00 85.56 163 ALA A CA 1
ATOM 1162 C C . ALA A 1 163 ? -2.183 5.422 17.838 1.00 85.56 163 ALA A C 1
ATOM 1164 O O . ALA A 1 163 ? -2.716 5.516 18.942 1.00 85.56 163 ALA A O 1
ATOM 1165 N N . LEU A 1 164 ? -1.163 6.194 17.464 1.00 82.00 164 LEU A N 1
ATOM 1166 C CA . LEU A 1 164 ? -0.530 7.236 18.273 1.00 82.00 164 LEU A CA 1
ATOM 1167 C C . LEU A 1 164 ? -0.633 8.567 17.517 1.00 82.00 164 LEU A C 1
ATOM 1169 O O . LEU A 1 164 ? 0.254 8.948 16.749 1.00 82.00 164 LEU A O 1
ATOM 1173 N N . GLY A 1 165 ? -1.757 9.268 17.679 1.00 82.69 165 GLY A N 1
ATOM 1174 C CA . GLY A 1 165 ? -2.038 10.502 16.940 1.00 82.69 165 GLY A CA 1
ATOM 1175 C C . GLY A 1 165 ? -2.114 10.257 15.429 1.00 82.69 165 GLY A C 1
ATOM 1176 O O . GLY A 1 165 ? -3.055 9.634 14.949 1.00 82.69 165 GLY A O 1
ATOM 1177 N N . ARG A 1 166 ? -1.126 10.755 14.670 1.00 75.25 166 ARG A N 1
ATOM 1178 C CA . ARG A 1 166 ? -1.019 10.544 13.209 1.00 75.25 166 ARG A CA 1
ATOM 1179 C C . ARG A 1 166 ? -0.194 9.313 12.818 1.00 75.25 166 ARG A C 1
ATOM 1181 O O . ARG A 1 166 ? -0.108 9.001 11.634 1.00 75.25 166 ARG A O 1
ATOM 1188 N N . LEU A 1 167 ? 0.428 8.641 13.785 1.00 71.06 167 LEU A N 1
ATOM 1189 C CA . LEU A 1 167 ? 1.218 7.435 13.565 1.00 71.06 167 LEU A CA 1
ATOM 1190 C C . LEU A 1 167 ? 0.342 6.194 13.766 1.00 71.06 167 LEU A C 1
ATOM 1192 O O . LEU A 1 167 ? -0.386 6.102 14.753 1.00 71.06 167 LEU A O 1
ATOM 1196 N N . ARG A 1 168 ? 0.449 5.219 12.860 1.00 74.88 168 ARG A N 1
ATOM 1197 C CA . ARG A 1 168 ? -0.140 3.884 13.022 1.00 74.88 168 ARG A CA 1
ATOM 1198 C C . ARG A 1 168 ? 0.977 2.851 12.974 1.00 74.88 168 ARG A C 1
ATOM 1200 O O . ARG A 1 168 ? 1.741 2.820 12.014 1.00 74.88 168 ARG A O 1
ATOM 1207 N N . LEU A 1 169 ? 1.051 2.022 14.005 1.00 74.44 169 LEU A N 1
ATOM 1208 C CA . LEU A 1 169 ? 1.930 0.863 14.082 1.00 74.44 169 LEU A CA 1
ATOM 1209 C C . LEU A 1 169 ? 1.073 -0.394 13.944 1.00 74.44 169 LEU A C 1
ATOM 1211 O O . LEU A 1 169 ? 0.005 -0.481 14.551 1.00 74.44 169 LEU A O 1
ATOM 1215 N N . SER A 1 170 ? 1.528 -1.353 13.145 1.00 73.00 170 SER A N 1
ATOM 1216 C CA . SER A 1 170 ? 0.898 -2.665 12.995 1.00 73.00 170 SER A CA 1
ATOM 1217 C C . SER A 1 170 ? 1.942 -3.753 13.179 1.00 73.00 170 SER A C 1
ATOM 1219 O O . SER A 1 170 ? 3.034 -3.662 12.618 1.00 73.00 170 SER A O 1
ATOM 1221 N N . LEU A 1 171 ? 1.595 -4.775 13.948 1.00 75.75 171 LEU A N 1
ATOM 1222 C CA . LEU A 1 171 ? 2.425 -5.942 14.185 1.00 75.75 171 LEU A CA 1
ATOM 1223 C C . LEU A 1 171 ? 1.612 -7.168 13.783 1.00 75.75 171 LEU A C 1
ATOM 1225 O O . LEU A 1 171 ? 0.600 -7.474 14.409 1.00 75.75 171 LEU A O 1
ATOM 1229 N N . ASP A 1 172 ? 2.053 -7.819 12.712 1.00 74.44 172 ASP A N 1
ATOM 1230 C CA . ASP A 1 172 ? 1.435 -9.013 12.148 1.00 74.44 172 ASP A CA 1
ATOM 1231 C C . ASP A 1 172 ? 2.449 -10.159 12.264 1.00 74.44 172 ASP A C 1
ATOM 1233 O O . ASP A 1 172 ? 3.582 -10.036 11.790 1.00 74.44 172 ASP A O 1
ATOM 1237 N N . CYS A 1 173 ? 2.068 -11.250 12.929 1.00 70.88 173 CYS A N 1
ATOM 1238 C CA . CYS A 1 173 ? 2.909 -12.441 13.055 1.00 70.88 173 CYS A CA 1
ATOM 1239 C C . CYS A 1 173 ? 2.380 -13.521 12.110 1.00 70.88 173 CYS A C 1
ATOM 1241 O O . CYS A 1 173 ? 1.223 -13.913 12.233 1.00 70.88 173 CYS A O 1
ATOM 1243 N N . GLY A 1 174 ? 3.198 -13.979 11.159 1.00 61.91 174 GLY A N 1
ATOM 1244 C CA . GLY A 1 174 ? 2.847 -15.105 10.292 1.00 61.91 174 GLY A CA 1
ATOM 1245 C C . GLY A 1 174 ? 3.181 -16.420 10.987 1.00 61.91 174 GLY A C 1
ATOM 1246 O O . GLY A 1 174 ? 4.286 -16.563 11.504 1.00 61.91 174 GLY A O 1
ATOM 1247 N N . ILE A 1 175 ? 2.232 -17.356 11.020 1.00 58.56 175 ILE A N 1
ATOM 1248 C CA . ILE A 1 175 ? 2.423 -18.697 11.605 1.00 58.56 175 ILE A CA 1
ATOM 1249 C C . ILE A 1 175 ? 2.532 -19.764 10.494 1.00 58.56 175 ILE A C 1
ATOM 1251 O O . ILE A 1 175 ? 2.242 -20.934 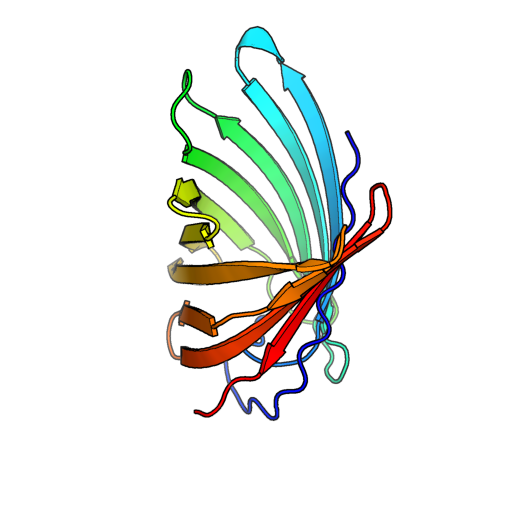10.720 1.00 58.56 175 ILE A O 1
ATOM 1255 N N . MET A 1 176 ? 2.917 -19.379 9.274 1.00 49.31 176 MET A N 1
ATOM 1256 C CA . MET A 1 176 ? 3.018 -20.302 8.139 1.00 49.31 176 MET A CA 1
ATOM 1257 C C . MET A 1 176 ? 4.280 -20.052 7.323 1.00 49.31 176 MET A C 1
ATOM 1259 O O . MET A 1 176 ? 4.613 -18.863 7.116 1.00 49.31 176 MET A O 1
#

Foldseek 3Di:
DFDFDADAAPFPQDDDDQADDDGAGKGKTKGWDQPDVVQRKIKMWMWMAGPPDGKIKIKIWMWTDHDPAQKIWIWIWIDIDPRRFTWIKTKMKGWDWDDDPQKIKTKMKMWIWTDTVHTKTKIWMKIWIWGDPDVQKIKGKMKIWMDIVPDIDIFIDIKIWGDDPSDIDIDHDGPD